Protein AF-0000000078948071 (afdb_homodimer)

Organism: Halalkalibacterium halodurans (strain ATCC BAA-125 / DSM 18197 / FERM 7344 / JCM 9153 / C-125) (NCBI:txid272558)

Foldseek 3Di:
DPPDDLLPDDPVRLVVLLVVLVVQLVVCVVVVVVVSNVVSVVVSVRNVLNVDDCVVDDAQDKDDDPPDPKIWHFNDDDRSDGDTDIPPVPDDDDDDCVVDDDDDDPPD/DPPDDLLPDDPVRLVVLLVVLVVQLVVCVVVVVVVSNVVSVVVSVRNVLNVDDCVVDDAQDKDDDPPDPKIWHFNDDDRSDGDTDIPPVDDDDDDDCVPDDDDDDPPD

pLDDT: mean 89.82, std 12.68, range [32.44, 97.94]

InterPro domains:
  IPR014938 YfhH-like [PF08838] (4-100)
  IPR036289 Hypothetical protein YfhH [SSF101697] (1-103)

Nearest PDB structures (foldseek):
  2yxy-assembly1_A  TM=8.325E-01  e=1.282E-09  Geobacillus kaustophilus HTA426
  1sf9-assembly1_A  TM=8.093E-01  e=5.919E-09  Bacillus subtilis
  2yxh-assembly1_B  TM=7.466E-01  e=4.256E+00  Thermotoga maritima MSB8
  2yxy-assembly1_A  TM=8.343E-01  e=9.506E-10  Geobacillus kaustophilus HTA426
  1sf9-assembly1_A  TM=8.120E-01  e=6.423E-09  Bacillus subtilis

Sequence (216 aa):
MEEKRYSEMTEFELQTEISRLNDKAKKAEQLGQMNEFAVYERKMLMAKAYLLDPNDFKPGATYKLGNDEETFHISYLNGRFAWGYRNEEAKLEAVPISLLGEQLSREGMEEKRYSEMTEFELQTEISRLNDKAKKAEQLGQMNEFAVYERKMLMAKAYLLDPNDFKPGATYKLGNDEETFHISYLNGRFAWGYRNEEAKLEAVPISLLGEQLSREG

Solvent-accessible surface area (backbone atoms only — not comparable to full-atom values): 11788 Å² total; per-residue (Å²): 126,81,84,75,54,66,87,76,48,51,72,67,55,41,53,53,50,40,51,52,33,49,53,52,23,52,48,23,53,75,71,65,36,61,68,58,20,52,52,30,50,51,52,33,42,54,41,49,15,67,75,52,64,56,86,79,56,56,62,76,39,36,19,30,33,57,90,52,99,41,33,35,34,25,64,39,73,60,76,52,27,33,34,21,23,48,35,66,79,47,54,82,41,78,41,47,50,55,45,50,50,60,72,52,75,75,82,116,128,79,84,73,54,68,89,76,46,52,73,68,55,40,54,53,50,39,52,52,33,49,53,51,23,51,50,25,52,75,69,66,35,60,69,59,19,51,52,30,50,53,52,33,42,54,43,49,15,69,75,52,65,57,85,81,56,57,61,75,40,34,19,31,33,58,92,52,99,40,32,34,34,24,64,38,74,61,74,52,27,33,33,20,23,48,36,66,77,46,55,82,41,77,40,47,50,54,46,50,49,59,71,53,76,73,79,116

Structure (mmCIF, N/CA/C/O backbone):
data_AF-0000000078948071-model_v1
#
loop_
_entity.id
_entity.type
_entity.pdbx_description
1 polymer 'BH0925 protein'
#
loop_
_atom_site.group_PDB
_atom_site.id
_atom_site.type_symbol
_atom_site.label_atom_id
_atom_site.label_alt_id
_atom_site.label_comp_id
_atom_site.label_asym_id
_atom_site.label_entity_id
_atom_site.label_seq_id
_atom_site.pdbx_PDB_ins_code
_atom_site.Cartn_x
_atom_site.Cartn_y
_atom_site.Cartn_z
_atom_site.occupancy
_atom_site.B_iso_or_equiv
_atom_site.auth_seq_id
_atom_site.auth_comp_id
_atom_site.auth_asym_id
_atom_site.auth_atom_id
_atom_site.pdbx_PDB_model_num
ATOM 1 N N . MET A 1 1 ? 6.594 38.688 1.272 1 42.75 1 MET A N 1
ATOM 2 C CA . MET A 1 1 ? 5.715 38.469 2.42 1 42.75 1 MET A CA 1
ATOM 3 C C . MET A 1 1 ? 6 37.125 3.084 1 42.75 1 MET A C 1
ATOM 5 O O . MET A 1 1 ? 6.402 36.156 2.416 1 42.75 1 MET A O 1
ATOM 9 N N . GLU A 1 2 ? 6.246 37.062 4.285 1 50.31 2 GLU A N 1
ATOM 10 C CA . GLU A 1 2 ? 6.66 35.844 4.98 1 50.31 2 GLU A CA 1
ATOM 11 C C . GLU A 1 2 ? 5.637 34.719 4.793 1 50.31 2 GLU A C 1
ATOM 13 O O . GLU A 1 2 ? 4.43 34.938 4.883 1 50.31 2 GLU A O 1
ATOM 18 N N . GLU A 1 3 ? 5.914 33.656 4.102 1 68.06 3 GLU A N 1
ATOM 19 C CA . GLU A 1 3 ? 5 32.531 3.846 1 68.06 3 GLU A CA 1
ATOM 20 C C . GLU A 1 3 ? 4.297 32.094 5.125 1 68.06 3 GLU A C 1
ATOM 22 O O . GLU A 1 3 ? 4.953 31.734 6.102 1 68.06 3 GLU A O 1
ATOM 27 N N . LYS A 1 4 ? 3.002 32.719 5.492 1 84.5 4 LYS A N 1
ATOM 28 C CA . LYS A 1 4 ? 2.162 32.344 6.625 1 84.5 4 LYS A CA 1
ATOM 29 C C . LYS A 1 4 ? 2.064 30.828 6.746 1 84.5 4 LYS A C 1
ATOM 31 O O . LYS A 1 4 ? 1.949 30.125 5.738 1 84.5 4 LYS A O 1
ATOM 36 N N . ARG A 1 5 ? 2.27 30.438 8.031 1 93.12 5 ARG A N 1
ATOM 37 C CA . ARG A 1 5 ? 2.016 29.031 8.297 1 93.12 5 ARG A CA 1
ATOM 38 C C . ARG A 1 5 ? 0.542 28.688 8.102 1 93.12 5 ARG A C 1
ATOM 40 O O . ARG A 1 5 ? -0.328 29.531 8.312 1 93.12 5 ARG A O 1
ATOM 47 N N . TYR A 1 6 ? 0.288 27.484 7.645 1 95.31 6 TYR A N 1
ATOM 48 C CA . TYR A 1 6 ? -1.088 27.062 7.422 1 95.31 6 TYR A CA 1
ATOM 49 C C . TYR A 1 6 ? -1.928 27.25 8.68 1 95.31 6 TYR A C 1
ATOM 51 O O . TYR A 1 6 ? -3.111 27.578 8.602 1 95.31 6 TYR A O 1
ATOM 59 N N . SER A 1 7 ? -1.312 27.141 9.836 1 93.12 7 SER A N 1
ATOM 60 C CA . SER A 1 7 ? -2.002 27.234 11.117 1 93.12 7 SER A CA 1
ATOM 61 C C . SER A 1 7 ? -2.48 28.656 11.391 1 93.12 7 SER A C 1
ATOM 63 O O . SER A 1 7 ? -3.344 28.875 12.234 1 93.12 7 SER A O 1
ATOM 65 N N . GLU A 1 8 ? -1.947 29.672 10.711 1 95.62 8 GLU A N 1
ATOM 66 C CA . GLU A 1 8 ? -2.268 31.078 10.914 1 95.62 8 GLU A CA 1
ATOM 67 C C . GLU A 1 8 ? -3.248 31.578 9.852 1 95.62 8 GLU A C 1
ATOM 69 O O . GLU A 1 8 ? -3.691 32.719 9.906 1 95.62 8 GLU A O 1
ATOM 74 N N . MET A 1 9 ? -3.598 30.766 8.945 1 96.12 9 MET A N 1
ATOM 75 C CA . MET A 1 9 ? -4.465 31.156 7.836 1 96.12 9 MET A CA 1
ATOM 76 C C . MET A 1 9 ? -5.934 30.969 8.203 1 96.12 9 MET A C 1
ATOM 78 O O . MET A 1 9 ? -6.277 30.031 8.938 1 96.12 9 MET A O 1
ATOM 82 N N . THR A 1 10 ? -6.77 31.875 7.656 1 96.06 10 THR A N 1
ATOM 83 C CA . THR A 1 10 ? -8.211 31.703 7.75 1 96.06 10 THR A CA 1
ATOM 84 C C . THR A 1 10 ? -8.68 30.609 6.797 1 96.06 10 THR A C 1
ATOM 86 O O . THR A 1 10 ? -7.926 30.172 5.926 1 96.06 10 THR A O 1
ATOM 89 N N . GLU A 1 11 ? -9.875 30.156 6.977 1 96.62 11 GLU A N 1
ATOM 90 C CA . GLU A 1 11 ? -10.445 29.172 6.062 1 96.62 11 GLU A CA 1
ATOM 91 C C . GLU A 1 11 ? -10.367 29.641 4.617 1 96.62 11 GLU A C 1
ATOM 93 O O . GLU A 1 11 ? -10.031 28.875 3.719 1 96.62 11 GLU A O 1
ATOM 98 N N . PHE A 1 12 ? -10.711 30.906 4.414 1 96.94 12 PHE A N 1
ATOM 99 C CA . PHE A 1 12 ? -10.68 31.469 3.07 1 96.94 12 PHE A CA 1
ATOM 100 C C . PHE A 1 12 ? -9.266 31.438 2.504 1 96.94 12 PHE A C 1
ATOM 102 O O . PHE A 1 12 ? -9.055 31.031 1.358 1 96.94 12 PHE A O 1
ATOM 109 N N . GLU A 1 13 ? -8.281 31.844 3.318 1 97.12 13 GLU A N 1
ATOM 110 C CA . GLU A 1 13 ? -6.887 31.828 2.896 1 97.12 13 GLU A CA 1
ATOM 111 C C . GLU A 1 13 ? -6.422 30.406 2.566 1 97.12 13 GLU A C 1
ATOM 113 O O . GLU A 1 13 ? -5.707 30.203 1.587 1 97.12 13 GLU A O 1
ATOM 118 N N . LEU A 1 14 ? -6.844 29.453 3.365 1 97.44 14 LEU A N 1
ATOM 119 C CA . LEU A 1 14 ? -6.492 28.062 3.141 1 97.44 14 LEU A CA 1
ATOM 120 C C . LEU A 1 14 ? -7.078 27.547 1.827 1 97.44 14 LEU A C 1
ATOM 122 O O . LEU A 1 14 ? -6.383 26.922 1.034 1 97.44 14 LEU A O 1
ATOM 126 N N . GLN A 1 15 ? -8.297 27.812 1.529 1 97.62 15 GLN A N 1
ATOM 127 C CA . GLN A 1 15 ? -8.953 27.375 0.306 1 97.62 15 GLN A CA 1
ATOM 128 C C . GLN A 1 15 ? -8.281 27.953 -0.93 1 97.62 15 GLN A C 1
ATOM 130 O O . GLN A 1 15 ? -8.109 27.266 -1.939 1 97.62 15 GLN A O 1
ATOM 135 N N . THR A 1 16 ? -7.918 29.25 -0.826 1 97.62 16 THR A N 1
ATOM 136 C CA . THR A 1 16 ? -7.215 29.906 -1.924 1 97.62 16 THR A CA 1
ATOM 137 C C . THR A 1 16 ? -5.863 29.234 -2.172 1 97.62 16 THR A C 1
ATOM 139 O O . THR A 1 16 ? -5.504 28.953 -3.318 1 97.62 16 THR A O 1
ATOM 142 N N . GLU A 1 17 ? -5.176 28.984 -1.066 1 96.62 17 GLU A N 1
ATOM 143 C CA . GLU A 1 17 ? -3.883 28.328 -1.171 1 96.62 17 GLU A CA 1
ATOM 144 C C . GLU A 1 17 ? -4.027 26.938 -1.781 1 96.62 17 GLU A C 1
ATOM 146 O O . GLU A 1 17 ? -3.234 26.531 -2.641 1 96.62 17 GLU A O 1
ATOM 151 N N . ILE A 1 18 ? -4.977 26.109 -1.387 1 97.62 18 ILE A N 1
ATOM 152 C CA . ILE A 1 18 ? -5.219 24.766 -1.892 1 97.62 18 ILE A CA 1
ATOM 153 C C . ILE A 1 18 ? -5.512 24.828 -3.389 1 97.62 18 ILE A C 1
ATOM 155 O O . ILE A 1 18 ? -5.012 24 -4.156 1 97.62 18 ILE A O 1
ATOM 159 N N . SER A 1 19 ? -6.289 25.797 -3.82 1 97.62 19 SER A N 1
ATOM 160 C CA . SER A 1 19 ? -6.582 25.969 -5.238 1 97.62 19 SER A CA 1
ATOM 161 C C . SER A 1 19 ? -5.312 26.25 -6.035 1 97.62 19 SER A C 1
ATOM 163 O O . SER A 1 19 ? -5.102 25.672 -7.102 1 97.62 19 SER A O 1
ATOM 165 N N . ARG A 1 20 ? -4.531 27.125 -5.453 1 97.56 20 ARG A N 1
ATOM 166 C CA . ARG A 1 20 ? -3.266 27.469 -6.094 1 97.56 20 ARG A CA 1
ATOM 167 C C . ARG A 1 20 ? -2.367 26.25 -6.223 1 97.56 20 ARG A C 1
ATOM 169 O O . ARG A 1 20 ? -1.811 25.984 -7.289 1 97.56 20 ARG A O 1
ATOM 176 N N . LEU A 1 21 ? -2.244 25.547 -5.148 1 97.5 21 LEU A N 1
ATOM 177 C CA . LEU A 1 21 ? -1.409 24.344 -5.133 1 97.5 21 LEU A CA 1
ATOM 178 C C . LEU A 1 21 ? -1.946 23.297 -6.098 1 97.5 21 LEU A C 1
ATOM 180 O O . LEU A 1 21 ? -1.172 22.609 -6.766 1 97.5 21 LEU A O 1
ATOM 184 N N . ASN A 1 22 ? -3.248 23.172 -6.137 1 97.56 22 ASN A N 1
ATOM 185 C CA . ASN A 1 22 ? -3.869 22.219 -7.062 1 97.56 22 ASN A CA 1
ATOM 186 C C . ASN A 1 22 ? -3.527 22.562 -8.516 1 97.56 22 ASN A C 1
ATOM 188 O O . ASN A 1 22 ? -3.205 21.672 -9.297 1 97.56 22 ASN A O 1
ATOM 192 N N . ASP A 1 23 ? -3.543 23.797 -8.867 1 97.94 23 ASP A N 1
ATOM 193 C CA . ASP A 1 23 ? -3.182 24.25 -10.211 1 97.94 23 ASP A CA 1
ATOM 194 C C . ASP A 1 23 ? -1.728 23.906 -10.531 1 97.94 23 ASP A C 1
ATOM 196 O O . ASP A 1 23 ? -1.422 23.422 -11.625 1 97.94 23 ASP A O 1
ATOM 200 N N . LYS A 1 24 ? -0.914 24.125 -9.602 1 97.75 24 LYS A N 1
ATOM 201 C CA . LYS A 1 24 ? 0.5 23.812 -9.789 1 97.75 24 LYS A CA 1
ATOM 202 C C . LYS A 1 24 ? 0.721 22.312 -9.93 1 97.75 24 LYS A C 1
ATOM 204 O O . LYS A 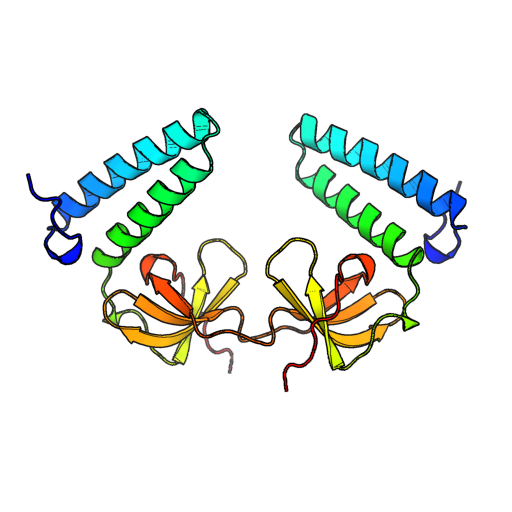1 24 ? 1.535 21.875 -10.742 1 97.75 24 LYS A O 1
ATOM 209 N N . ALA A 1 25 ? -0.009 21.5 -9.141 1 96.94 25 ALA A N 1
ATOM 210 C CA . ALA A 1 25 ? 0.108 20.047 -9.203 1 96.94 25 ALA A CA 1
ATOM 211 C C . ALA A 1 25 ? -0.321 19.516 -10.562 1 96.94 25 ALA A C 1
ATOM 213 O O . ALA A 1 25 ? 0.352 18.656 -11.148 1 96.94 25 ALA A O 1
ATOM 214 N N . LYS A 1 26 ? -1.409 20.062 -11.031 1 97.38 26 LYS A N 1
ATOM 215 C CA . LYS A 1 26 ? -1.919 19.656 -12.344 1 97.38 26 LYS A CA 1
ATOM 216 C C . LYS A 1 26 ? -0.92 19.984 -13.445 1 97.38 26 LYS A C 1
ATOM 218 O O . LYS A 1 26 ? -0.677 19.156 -14.336 1 97.38 26 LYS A O 1
ATOM 223 N N . LYS A 1 27 ? -0.381 21.125 -13.398 1 97.25 27 LYS A N 1
ATOM 224 C CA . LYS A 1 27 ? 0.616 21.531 -14.391 1 97.25 27 LYS A CA 1
ATOM 225 C C . LYS A 1 27 ? 1.845 20.625 -14.328 1 97.25 27 LYS A C 1
ATOM 227 O O . LYS A 1 27 ? 2.35 20.188 -15.359 1 97.25 27 LYS A O 1
ATOM 232 N N . ALA A 1 28 ? 2.312 20.406 -13.133 1 97.06 28 ALA A N 1
ATOM 233 C CA . ALA A 1 28 ? 3.461 19.516 -12.953 1 97.06 28 ALA A CA 1
ATOM 234 C C . ALA A 1 28 ? 3.184 18.125 -13.531 1 97.06 28 ALA A C 1
ATOM 236 O O . ALA A 1 28 ? 4.055 17.531 -14.164 1 97.06 28 ALA A O 1
ATOM 237 N N . GLU A 1 29 ? 1.921 17.734 -13.297 1 93.44 29 GLU A N 1
ATOM 238 C CA . GLU A 1 29 ?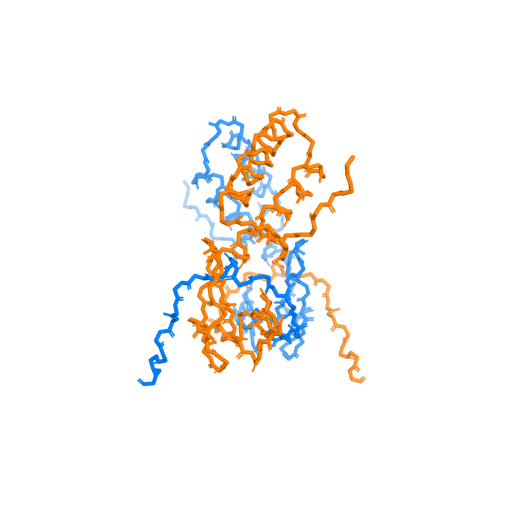 1.525 16.422 -13.82 1 93.44 29 GLU A CA 1
ATOM 239 C C . GLU A 1 29 ? 1.534 16.406 -15.344 1 93.44 29 GLU A C 1
ATOM 241 O O . GLU A 1 29 ? 2.057 15.484 -15.961 1 93.44 29 GLU A O 1
ATOM 246 N N . GLN A 1 30 ? 1.048 17.469 -15.945 1 96.25 30 GLN A N 1
ATOM 247 C CA . GLN A 1 30 ? 0.988 17.609 -17.391 1 96.25 30 GLN A CA 1
ATOM 248 C C . GLN A 1 30 ? 2.389 17.625 -18 1 96.25 30 GLN A C 1
ATOM 250 O O . GLN A 1 30 ? 2.607 17.094 -19.094 1 96.25 30 GLN A O 1
ATOM 255 N N . LEU A 1 31 ? 3.24 18.156 -17.328 1 96.06 31 LEU A N 1
ATOM 256 C CA . LEU A 1 31 ? 4.605 18.328 -17.812 1 96.06 31 LEU A CA 1
ATOM 257 C C . LEU A 1 31 ? 5.465 17.125 -17.438 1 96.06 31 LEU A C 1
ATOM 259 O O . LEU A 1 31 ? 6.66 17.094 -17.75 1 96.06 31 LEU A O 1
ATOM 263 N N . GLY A 1 32 ? 4.941 16.172 -16.719 1 92.5 32 GLY A N 1
ATOM 264 C CA . GLY A 1 32 ? 5.652 14.961 -16.344 1 92.5 32 GLY A CA 1
ATOM 265 C C . GLY A 1 32 ? 6.641 15.18 -15.211 1 92.5 32 GLY A C 1
ATOM 266 O O . GLY A 1 32 ? 7.605 14.43 -15.07 1 92.5 32 GLY A O 1
ATOM 267 N N . GLN A 1 33 ? 6.602 16.234 -14.445 1 95.06 33 GLN A N 1
ATOM 268 C CA . GLN A 1 33 ? 7.441 16.516 -13.281 1 95.06 33 GLN A CA 1
ATOM 269 C C . GLN A 1 33 ? 6.898 15.852 -12.023 1 95.06 33 GLN A C 1
ATOM 271 O O . GLN A 1 33 ? 6.262 16.5 -11.195 1 95.06 33 GLN A O 1
ATOM 276 N N . MET A 1 34 ? 7.223 14.672 -11.828 1 89.56 34 MET A N 1
ATOM 277 C CA . MET A 1 34 ? 6.625 13.844 -10.789 1 89.56 34 MET A CA 1
ATOM 278 C C . MET A 1 34 ? 7.062 14.312 -9.406 1 89.56 34 MET A C 1
ATOM 280 O O . MET A 1 34 ? 6.285 14.258 -8.453 1 89.56 34 MET A O 1
ATOM 284 N N . ASN A 1 35 ? 8.305 14.695 -9.242 1 91.12 35 ASN A N 1
ATOM 285 C CA . ASN A 1 35 ? 8.797 15.188 -7.961 1 91.12 35 ASN A CA 1
ATOM 286 C C . ASN A 1 35 ? 8.07 16.453 -7.527 1 91.12 35 ASN A C 1
ATOM 288 O O . ASN A 1 35 ? 7.645 16.562 -6.379 1 91.12 35 ASN A O 1
ATOM 292 N N . GLU A 1 36 ? 7.938 17.297 -8.516 1 94.25 36 GLU A N 1
ATOM 293 C CA . GLU A 1 36 ? 7.211 18.531 -8.211 1 94.25 36 GLU A CA 1
ATOM 294 C C . GLU A 1 36 ? 5.746 18.234 -7.891 1 94.25 36 GLU A C 1
ATOM 296 O O . GLU A 1 36 ? 5.168 18.844 -6.988 1 94.25 36 GLU A O 1
ATOM 301 N N . PHE A 1 37 ? 5.109 17.391 -8.633 1 96.5 37 PHE A N 1
ATOM 302 C CA . PHE A 1 37 ? 3.729 17 -8.367 1 96.5 37 PHE A CA 1
ATOM 303 C C . PHE A 1 37 ? 3.566 16.516 -6.934 1 96.5 37 PHE A C 1
ATOM 305 O O . PHE A 1 37 ? 2.672 16.953 -6.215 1 96.5 37 PHE A O 1
ATOM 312 N N . ALA A 1 38 ? 4.488 15.641 -6.562 1 92.19 38 ALA A N 1
ATOM 313 C CA . ALA A 1 38 ? 4.414 15.07 -5.219 1 92.19 38 ALA A CA 1
ATOM 314 C C . ALA A 1 38 ? 4.555 16.156 -4.152 1 92.19 38 ALA A C 1
ATOM 316 O O . ALA A 1 38 ? 3.871 16.125 -3.129 1 92.19 38 ALA A O 1
ATOM 317 N N . VAL A 1 39 ? 5.402 17.031 -4.352 1 95.69 39 VAL A N 1
ATOM 318 C CA . VAL A 1 39 ? 5.629 18.125 -3.408 1 95.69 39 VAL A CA 1
ATOM 319 C C . VAL A 1 39 ? 4.348 18.938 -3.244 1 95.69 39 VAL A C 1
ATOM 321 O O . VAL A 1 39 ? 3.926 19.234 -2.121 1 95.69 39 VAL A O 1
ATOM 324 N N . TYR A 1 40 ? 3.691 19.312 -4.375 1 97 40 TYR A N 1
ATOM 325 C CA . TYR A 1 40 ? 2.484 20.125 -4.305 1 97 40 TYR A CA 1
ATOM 326 C C . TYR A 1 40 ? 1.342 19.359 -3.656 1 97 40 TYR A C 1
ATOM 328 O O . TYR A 1 40 ? 0.555 19.922 -2.895 1 97 40 TYR A O 1
ATOM 336 N N . GLU A 1 41 ? 1.254 18.109 -3.998 1 94.88 41 GLU A N 1
ATOM 337 C CA . GLU A 1 41 ? 0.235 17.281 -3.367 1 94.88 41 GLU A CA 1
ATOM 338 C C . GLU A 1 41 ? 0.411 17.234 -1.853 1 94.88 41 GLU A C 1
ATOM 340 O O . GLU A 1 41 ? -0.565 17.328 -1.106 1 94.88 41 GLU A O 1
ATOM 345 N N . ARG A 1 42 ? 1.65 17.109 -1.417 1 93.5 42 ARG A N 1
ATOM 346 C CA . ARG A 1 42 ? 1.929 17.062 0.014 1 93.5 42 ARG A CA 1
ATOM 347 C C . ARG A 1 42 ? 1.562 18.375 0.69 1 93.5 42 ARG A C 1
ATOM 349 O O . ARG A 1 42 ? 0.969 18.375 1.771 1 93.5 42 ARG A O 1
ATOM 356 N N . LYS A 1 43 ? 1.848 19.438 0.042 1 96.06 43 LYS A N 1
ATOM 357 C CA . LYS A 1 43 ? 1.495 20.75 0.579 1 96.06 43 LYS A CA 1
ATOM 358 C C . LYS A 1 43 ? -0.02 20.922 0.644 1 96.06 43 LYS A C 1
ATOM 360 O O . LYS A 1 43 ? -0.542 21.5 1.604 1 96.06 43 LYS A O 1
ATOM 365 N N . MET A 1 44 ? -0.696 20.438 -0.356 1 97.06 44 MET A N 1
ATOM 366 C CA . MET A 1 44 ? -2.154 20.516 -0.366 1 97.06 44 MET A CA 1
ATOM 367 C C . MET A 1 44 ? -2.748 19.734 0.801 1 97.06 44 MET A C 1
ATOM 369 O O . MET A 1 44 ? -3.674 20.203 1.463 1 97.06 44 MET A O 1
ATOM 373 N N . LEU A 1 45 ? -2.213 18.578 1.014 1 94.44 45 LEU A N 1
ATOM 374 C CA . LEU A 1 45 ? -2.695 17.75 2.109 1 94.44 45 LEU A CA 1
ATO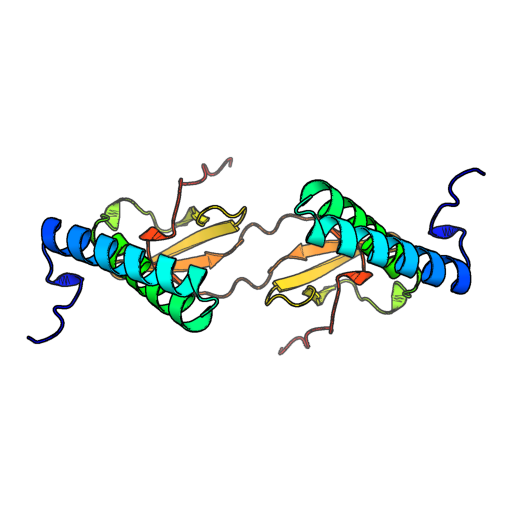M 375 C C . LEU A 1 45 ? -2.479 18.438 3.453 1 94.44 45 LEU A C 1
ATOM 377 O O . LEU A 1 45 ? -3.344 18.391 4.332 1 94.44 45 LEU A O 1
ATOM 381 N N . MET A 1 46 ? -1.363 19.094 3.566 1 95.62 46 MET A N 1
ATOM 382 C CA . MET A 1 46 ? -1.083 19.828 4.793 1 95.62 46 MET A CA 1
ATOM 383 C C . MET A 1 46 ? -2.094 20.953 4.992 1 95.62 46 MET A C 1
ATOM 385 O O . MET A 1 46 ? -2.643 21.125 6.082 1 95.62 46 MET A O 1
ATOM 389 N N . ALA A 1 47 ? -2.334 21.688 3.998 1 97.19 47 ALA A N 1
ATOM 390 C CA . ALA A 1 47 ? -3.293 22.781 4.078 1 97.19 47 ALA A CA 1
ATOM 391 C C . ALA A 1 47 ? -4.691 22.266 4.398 1 97.19 47 ALA A C 1
ATOM 393 O O . ALA A 1 47 ? -5.391 22.828 5.246 1 97.19 47 ALA A O 1
ATOM 394 N N . LYS A 1 48 ? -5.133 21.234 3.746 1 97.5 48 LYS A N 1
ATOM 395 C CA . LYS A 1 48 ? -6.457 20.656 3.959 1 97.5 48 LYS A CA 1
ATOM 396 C C . LYS A 1 48 ? -6.625 20.188 5.402 1 97.5 48 LYS A C 1
ATOM 398 O O . LYS A 1 48 ? -7.719 20.266 5.961 1 97.5 48 LYS A O 1
ATOM 403 N N . ALA A 1 49 ? -5.535 19.656 5.957 1 97.25 49 ALA A N 1
ATOM 404 C CA . ALA A 1 49 ? -5.598 19.172 7.34 1 97.25 49 ALA A CA 1
ATOM 405 C C . ALA A 1 49 ? -6.043 20.281 8.281 1 97.25 49 ALA A C 1
ATOM 407 O O . ALA A 1 49 ? -6.766 20.031 9.25 1 97.25 49 ALA A O 1
ATOM 408 N N . TYR A 1 50 ? -5.703 21.531 7.973 1 97.38 50 TYR A N 1
ATOM 409 C CA . TYR A 1 50 ? -6.012 22.641 8.875 1 97.38 50 TYR A CA 1
ATOM 410 C C . TYR A 1 50 ? -7.445 23.109 8.672 1 97.38 50 TYR A C 1
ATOM 412 O O . TYR A 1 50 ? -7.941 23.938 9.445 1 97.38 50 TYR A O 1
ATOM 420 N N . LEU A 1 51 ? -8.109 22.625 7.668 1 97.31 51 LEU A N 1
ATOM 421 C CA . LEU A 1 51 ? -9.531 22.906 7.488 1 97.31 51 LEU A CA 1
ATOM 422 C C . LEU A 1 51 ? -10.383 21.953 8.32 1 97.31 51 LEU A C 1
ATOM 424 O O . LEU A 1 51 ? -11.586 22.156 8.469 1 97.31 51 LEU A O 1
ATOM 428 N N . LEU A 1 52 ? -9.742 20.906 8.852 1 96.88 52 LEU A N 1
ATOM 429 C CA . LEU A 1 52 ? -10.469 19.875 9.57 1 96.88 52 LEU A CA 1
ATOM 430 C C . LEU A 1 52 ? -10.312 20.047 11.078 1 96.88 52 LEU A C 1
ATOM 432 O O . LEU A 1 52 ? -9.359 20.672 11.539 1 96.88 52 LEU A O 1
ATOM 436 N N . ASP A 1 53 ? -11.25 19.469 11.82 1 96.88 53 ASP A N 1
ATOM 437 C CA . ASP A 1 53 ? -11.211 19.453 13.281 1 96.88 53 ASP A CA 1
ATOM 438 C C . ASP A 1 53 ? -10.617 18.141 13.797 1 96.88 53 ASP A C 1
ATOM 440 O O . ASP A 1 53 ? -11.188 17.062 13.578 1 96.88 53 ASP A O 1
ATOM 444 N N . PRO A 1 54 ? -9.484 18.172 14.516 1 96.44 54 PRO A N 1
ATOM 445 C CA . PRO A 1 54 ? -8.883 16.953 15.031 1 96.44 54 PRO A CA 1
ATOM 446 C C . PRO A 1 54 ? -9.82 16.172 15.953 1 96.44 54 PRO A C 1
ATOM 448 O O . PRO A 1 54 ? -9.695 14.953 16.094 1 96.44 54 PRO A O 1
ATOM 451 N N . ASN A 1 55 ? -10.812 16.828 16.578 1 96.12 55 ASN A N 1
ATOM 452 C CA . ASN A 1 55 ? -11.727 16.156 17.516 1 96.12 55 ASN A CA 1
ATOM 453 C C . ASN A 1 55 ? -12.672 15.211 16.797 1 96.12 55 ASN A C 1
ATOM 455 O O . ASN A 1 55 ? -13.344 14.398 17.422 1 96.12 55 ASN A O 1
ATOM 459 N N . ASP A 1 56 ? -12.664 15.281 15.492 1 96.38 56 ASP A N 1
ATOM 460 C CA . ASP A 1 56 ? -13.508 14.383 14.711 1 96.38 56 ASP A CA 1
ATOM 461 C C . ASP A 1 56 ? -12.836 13.023 14.523 1 96.38 56 ASP A C 1
ATOM 463 O O . ASP A 1 56 ? -13.445 12.094 13.984 1 96.38 56 ASP A O 1
ATOM 467 N N . PHE A 1 57 ? -11.633 12.93 14.906 1 96.25 57 PHE A N 1
ATOM 468 C CA . PHE A 1 57 ? -10.852 11.703 14.766 1 96.25 57 PHE A CA 1
ATOM 469 C C . PHE A 1 57 ? -10.492 11.133 16.141 1 96.25 57 PHE A C 1
ATOM 471 O O . PHE A 1 57 ? -9.945 11.836 16.984 1 96.25 57 PHE A O 1
ATOM 478 N N . LYS A 1 58 ? -10.688 9.836 16.312 1 95.94 58 LYS A N 1
ATOM 479 C CA . LYS A 1 58 ? -10.586 9.25 17.656 1 95.94 58 LYS A CA 1
ATOM 480 C C . LYS A 1 58 ? -9.406 8.289 17.75 1 95.94 58 LYS A C 1
ATOM 482 O O . LYS A 1 58 ? -9.289 7.363 16.938 1 95.94 58 LYS A O 1
ATOM 487 N N . PRO A 1 59 ? -8.508 8.555 18.734 1 95.25 59 PRO A N 1
ATOM 488 C CA . PRO A 1 59 ? -7.516 7.512 19 1 95.25 59 PRO A CA 1
ATOM 489 C C . PRO A 1 59 ? -8.156 6.148 19.266 1 95.25 59 PRO A C 1
ATOM 491 O O . PRO A 1 59 ? -9.188 6.062 19.938 1 95.25 59 PRO A O 1
ATOM 494 N N . GLY A 1 60 ? -7.543 5.109 18.75 1 93.06 60 GLY A N 1
ATOM 495 C CA . GLY A 1 60 ? -8.078 3.768 18.906 1 93.06 60 GLY A CA 1
ATOM 496 C C . GLY A 1 60 ? -8.969 3.336 17.766 1 93.06 60 GLY A C 1
ATOM 497 O O . GLY A 1 60 ? -9.258 2.148 17.609 1 93.06 60 GLY A O 1
ATOM 498 N N . ALA A 1 61 ? -9.383 4.281 16.938 1 93.44 61 ALA A N 1
ATOM 499 C CA . ALA A 1 61 ? -10.258 3.973 15.812 1 93.44 61 ALA A CA 1
ATOM 500 C C . ALA A 1 61 ? -9.453 3.771 14.531 1 93.44 61 ALA A C 1
ATOM 502 O O . ALA A 1 61 ? -8.305 4.207 14.438 1 93.44 61 ALA A O 1
ATOM 503 N N . THR A 1 62 ? -10.031 3.066 13.602 1 92.44 62 THR A N 1
ATOM 504 C CA . THR A 1 62 ? -9.445 2.812 12.289 1 92.44 62 THR A CA 1
ATOM 505 C C . THR A 1 62 ? -10.219 3.535 11.195 1 92.44 62 THR A C 1
ATOM 507 O O . THR A 1 62 ? -11.453 3.543 11.203 1 92.44 62 THR A O 1
ATOM 510 N N . TYR A 1 63 ? -9.438 4.125 10.375 1 93.44 63 TYR A N 1
ATOM 511 C CA . TYR A 1 63 ? -10.008 4.906 9.281 1 93.44 63 TYR A CA 1
ATOM 512 C C . TYR A 1 63 ? -9.492 4.41 7.934 1 93.44 63 TYR A C 1
ATOM 514 O O . TYR A 1 63 ? -8.391 3.865 7.844 1 93.44 63 TYR A O 1
ATOM 522 N N . LYS A 1 64 ? -10.328 4.531 6.902 1 91.06 64 LYS A N 1
ATOM 523 C CA . LYS A 1 64 ? -9.805 4.383 5.551 1 91.06 64 LYS A CA 1
ATOM 524 C C . LYS A 1 64 ? -8.766 5.461 5.246 1 91.06 64 LYS A C 1
ATOM 526 O O . LYS A 1 64 ? -8.867 6.59 5.73 1 91.06 64 LYS A O 1
ATOM 531 N N . LEU A 1 65 ? -7.758 5.059 4.578 1 89.56 65 LEU A N 1
ATOM 532 C CA . LEU A 1 65 ? -6.719 6.012 4.199 1 89.56 65 LEU A CA 1
ATOM 533 C C . LEU A 1 65 ? -6.852 6.402 2.732 1 89.56 65 LEU A C 1
ATOM 535 O O . LEU A 1 65 ? -6.555 5.602 1.842 1 89.56 65 LEU A O 1
ATOM 539 N N . GLY A 1 66 ? -7.23 7.586 2.543 1 77.62 66 GLY A N 1
ATOM 540 C CA . GLY A 1 66 ? -7.387 8.055 1.175 1 77.62 66 GLY A CA 1
ATOM 541 C C . GLY A 1 66 ? -8.312 7.188 0.347 1 77.62 66 GLY A C 1
ATOM 542 O O . GLY A 1 66 ? -9.391 6.805 0.81 1 77.62 66 GLY A O 1
ATOM 543 N N . ASN A 1 67 ? -7.953 7.055 -0.889 1 68.25 67 ASN A N 1
ATOM 544 C CA . ASN A 1 67 ? -8.789 6.332 -1.842 1 68.25 67 ASN A CA 1
ATOM 545 C C . ASN A 1 67 ? -8.336 4.883 -1.997 1 68.25 67 ASN A C 1
ATOM 547 O O . ASN A 1 67 ? -8.93 4.121 -2.76 1 68.25 67 ASN A O 1
ATOM 551 N N . ASP A 1 68 ? -7.32 4.594 -1.246 1 67.12 68 ASP A N 1
ATOM 552 C CA . ASP A 1 68 ? -6.789 3.244 -1.403 1 67.12 68 ASP A CA 1
ATOM 553 C C . ASP A 1 68 ? -7.441 2.279 -0.416 1 67.12 68 ASP A C 1
ATOM 555 O O . ASP A 1 68 ? -8.328 2.666 0.343 1 67.12 68 ASP A O 1
ATOM 559 N N . GLU A 1 69 ? -7.336 1.012 -0.582 1 72.31 69 GLU A N 1
ATOM 560 C CA . GLU A 1 69 ? -7.82 -0.04 0.306 1 72.31 69 GLU A CA 1
ATOM 561 C C . GLU A 1 69 ? -6.973 -0.128 1.572 1 72.31 69 GLU A C 1
ATOM 563 O O . GLU A 1 69 ? -6.996 -1.144 2.271 1 72.31 69 GLU A O 1
ATOM 568 N N . GLU A 1 70 ? -6.359 1.072 1.881 1 80.25 70 GLU A N 1
ATOM 569 C CA . GLU A 1 70 ? -5.531 1.078 3.084 1 80.25 70 GLU A CA 1
ATOM 570 C C . GLU A 1 70 ? -6.312 1.603 4.285 1 80.25 70 GLU A C 1
ATOM 572 O O . GLU A 1 70 ? -7.32 2.297 4.125 1 80.25 70 GLU A O 1
ATOM 577 N N . THR A 1 71 ? -5.891 1.105 5.383 1 87 71 THR A N 1
ATOM 578 C CA . THR A 1 71 ? -6.484 1.577 6.629 1 87 71 THR A CA 1
ATOM 579 C C . THR A 1 71 ? -5.418 2.17 7.547 1 87 71 THR A C 1
ATOM 581 O O . THR A 1 71 ? -4.227 1.916 7.363 1 87 71 THR A O 1
ATOM 584 N N . PHE A 1 72 ? -5.895 3.023 8.383 1 91.62 72 PHE A N 1
ATOM 585 C CA . PHE A 1 72 ? -5.023 3.635 9.375 1 91.62 72 PHE A CA 1
ATOM 586 C C . PHE A 1 72 ? -5.66 3.586 10.758 1 91.62 72 PHE A C 1
ATOM 588 O O . PHE A 1 72 ? -6.758 4.105 10.961 1 91.62 72 PHE A O 1
ATOM 595 N N . HIS A 1 73 ? -4.93 2.918 11.695 1 90.56 73 HIS A N 1
ATOM 596 C CA . HIS A 1 73 ? -5.336 2.863 13.094 1 90.56 73 HIS A CA 1
ATOM 597 C C . HIS A 1 73 ? -4.656 3.961 13.906 1 90.56 73 HIS A C 1
ATOM 599 O O . HIS A 1 73 ? -3.428 4.004 14 1 90.56 73 HIS A O 1
ATOM 605 N N . ILE A 1 74 ? -5.5 4.793 14.5 1 94.75 74 ILE A N 1
ATOM 606 C CA . ILE A 1 74 ? -4.941 5.941 15.203 1 94.75 74 ILE A CA 1
ATOM 607 C C . ILE A 1 74 ? -4.551 5.535 16.625 1 94.75 74 ILE A C 1
ATOM 609 O O . ILE A 1 74 ? -5.387 5.059 17.391 1 94.75 74 ILE A O 1
ATOM 613 N N . SER A 1 75 ? -3.246 5.766 16.891 1 93.88 75 SER A N 1
ATOM 614 C CA . SER A 1 75 ? -2.801 5.617 18.281 1 93.88 75 SER A CA 1
ATOM 615 C C . SER A 1 75 ? -3.051 6.891 19.078 1 93.88 75 SER A C 1
ATOM 617 O O . SER A 1 75 ? -3.594 6.84 20.188 1 93.88 75 SER A O 1
ATOM 619 N N . TYR A 1 76 ? -2.658 7.98 18.5 1 96.94 76 TYR A N 1
ATOM 620 C CA . TYR A 1 76 ? -2.939 9.266 19.125 1 96.94 76 TYR A CA 1
ATOM 621 C C . TYR A 1 76 ? -2.857 10.398 18.094 1 96.94 76 TYR A C 1
ATOM 623 O O . TYR A 1 76 ? -2.379 10.203 16.984 1 96.94 76 TYR A O 1
ATOM 631 N N . LEU A 1 77 ? -3.404 11.555 18.516 1 97.12 77 LEU A N 1
ATOM 632 C CA . LEU A 1 77 ? -3.336 12.758 17.688 1 97.12 77 LEU A CA 1
ATOM 633 C C . LEU A 1 77 ? -2.348 13.758 18.266 1 97.12 77 LEU A C 1
ATOM 635 O O . LEU A 1 77 ? -2.152 13.812 19.484 1 97.12 77 LEU A O 1
ATOM 639 N N . ASN A 1 78 ? -1.711 14.523 17.422 1 95.88 78 ASN A N 1
ATOM 640 C CA . ASN A 1 78 ? -0.869 15.672 17.75 1 95.88 78 ASN A CA 1
ATOM 641 C C . ASN A 1 78 ? -1.063 16.812 16.766 1 95.88 78 ASN A C 1
ATOM 643 O O . ASN A 1 78 ? -0.446 16.828 15.695 1 95.88 78 ASN A O 1
ATOM 647 N N . GLY A 1 79 ? -1.861 17.672 17.203 1 94.62 79 GLY A N 1
ATOM 648 C CA . GLY A 1 79 ? -2.256 18.719 16.25 1 94.62 79 GLY A CA 1
ATOM 649 C C . GLY A 1 79 ? -3.135 18.203 15.133 1 94.62 79 GLY A C 1
ATOM 650 O O . GLY A 1 79 ? -4.152 17.547 15.383 1 94.62 79 GLY A O 1
ATOM 651 N N . ARG A 1 80 ? -2.695 18.484 13.938 1 96.06 80 ARG A N 1
ATOM 652 C CA . ARG A 1 80 ? -3.488 18.047 12.797 1 96.06 80 ARG A CA 1
ATOM 653 C C . ARG A 1 80 ? -2.908 16.781 12.172 1 96.06 80 ARG A C 1
ATOM 655 O O . ARG A 1 80 ? -3.191 16.469 11.016 1 96.06 80 ARG A O 1
ATOM 662 N N . PHE A 1 81 ? -2.238 16.125 12.992 1 96.75 81 PHE A N 1
ATOM 663 C CA . PHE A 1 81 ? -1.65 14.867 12.539 1 96.75 81 PHE A CA 1
ATOM 664 C C . PHE A 1 81 ? -2.121 13.703 13.414 1 96.75 81 PHE A C 1
ATOM 666 O O . PHE A 1 81 ? -2.314 13.867 14.617 1 96.75 81 PHE A O 1
ATOM 673 N N . ALA A 1 82 ? -2.27 12.547 12.75 1 96.25 82 ALA A N 1
ATOM 674 C CA . ALA A 1 82 ? -2.541 11.281 13.422 1 96.25 82 ALA A CA 1
ATOM 675 C C . ALA A 1 82 ? -1.31 10.375 13.406 1 96.25 82 ALA A C 1
ATOM 677 O O . ALA A 1 82 ? -0.688 10.18 12.359 1 96.25 82 ALA A O 1
ATOM 678 N N . TRP A 1 83 ? -0.895 9.922 14.562 1 95.75 83 TRP A N 1
ATOM 679 C CA . TRP A 1 83 ? 0.147 8.906 14.711 1 95.75 83 TRP A CA 1
ATOM 680 C C . TRP A 1 83 ? -0.461 7.527 14.93 1 95.75 83 TRP A C 1
ATOM 682 O O . TRP A 1 83 ? -1.349 7.355 15.766 1 95.75 83 TRP A O 1
ATOM 692 N N . GLY A 1 84 ? -0.082 6.66 14.023 1 93.38 84 GLY A N 1
ATOM 693 C CA . GLY A 1 84 ? -0.686 5.34 14.109 1 93.38 84 GLY A CA 1
ATOM 694 C C . GLY A 1 84 ? -0.052 4.332 13.172 1 93.38 84 GLY A C 1
ATOM 695 O O . GLY A 1 84 ? 1.127 4.445 12.828 1 93.38 84 GLY A O 1
ATOM 696 N N . TYR A 1 85 ? -0.851 3.311 12.867 1 87.44 85 TYR A N 1
ATOM 697 C CA . TYR A 1 85 ? -0.352 2.182 12.086 1 87.44 85 TYR A CA 1
ATOM 698 C C . TYR A 1 85 ? -1.21 1.949 10.852 1 87.44 85 TYR A C 1
ATOM 700 O O . TYR A 1 85 ? -2.438 1.885 10.945 1 87.44 85 TYR A O 1
ATOM 708 N N . ARG A 1 86 ? -0.512 1.902 9.766 1 84.94 86 ARG A N 1
ATOM 709 C CA . ARG A 1 86 ? -1.218 1.555 8.539 1 84.94 86 ARG A CA 1
ATOM 710 C C . ARG A 1 86 ? -1.508 0.059 8.477 1 84.94 86 ARG A C 1
ATOM 712 O O . ARG A 1 86 ? -0.668 -0.758 8.859 1 84.94 86 ARG A O 1
ATOM 719 N N . ASN A 1 87 ? -2.662 -0.304 8.008 1 79.94 87 ASN A N 1
ATOM 720 C CA . ASN A 1 87 ? -3.061 -1.678 7.719 1 79.94 87 ASN A CA 1
ATOM 721 C C . ASN A 1 87 ? -2.785 -2.602 8.898 1 79.94 87 ASN A C 1
ATOM 723 O O . ASN A 1 87 ? -2.207 -3.676 8.734 1 79.94 87 ASN A O 1
ATOM 727 N N . GLU A 1 88 ? -3.055 -2.057 10.094 1 67.75 88 GLU A N 1
ATOM 728 C CA . GLU A 1 88 ? -2.859 -2.893 11.273 1 67.75 88 GLU A CA 1
ATOM 729 C C . GLU A 1 88 ? -3.59 -4.223 11.133 1 67.75 88 GLU A C 1
ATOM 731 O O . GLU A 1 88 ? -3.125 -5.25 11.641 1 67.75 88 GLU A O 1
ATOM 736 N N . GLU A 1 89 ? -4.852 -4.129 10.609 1 62.5 89 GLU A N 1
ATOM 737 C CA . GLU A 1 89 ? -5.551 -5.402 10.469 1 62.5 89 GLU A CA 1
ATOM 738 C C . GLU A 1 89 ? -5.059 -6.172 9.25 1 62.5 89 GLU A C 1
ATOM 740 O O . GLU A 1 89 ? -5.633 -6.062 8.164 1 62.5 89 GLU A O 1
ATOM 745 N N . ALA A 1 90 ? -3.986 -6.66 9.414 1 63.94 90 ALA A N 1
ATOM 746 C CA . ALA A 1 90 ? -3.422 -7.457 8.328 1 63.94 90 ALA A CA 1
ATOM 747 C C . ALA A 1 90 ? -4.297 -8.672 8.031 1 63.94 90 ALA A C 1
ATOM 749 O O . ALA A 1 90 ? -4.773 -9.344 8.945 1 63.94 90 ALA A O 1
ATOM 750 N N . LYS A 1 91 ? -4.906 -8.664 6.902 1 74.31 91 LYS A N 1
ATOM 751 C CA . LYS A 1 91 ? -5.699 -9.789 6.434 1 74.31 91 LYS A CA 1
ATOM 752 C C . LYS A 1 91 ? -4.816 -10.859 5.793 1 74.31 91 LYS A C 1
ATOM 754 O O . LYS A 1 91 ? -3.848 -10.531 5.105 1 74.31 91 LYS A O 1
ATOM 759 N N . LEU A 1 92 ? -5.195 -12.133 6.227 1 85.69 92 LEU A N 1
ATOM 760 C CA . LEU A 1 92 ? -4.539 -13.25 5.562 1 85.69 92 LEU A CA 1
ATOM 761 C C . LEU A 1 92 ? -4.844 -13.25 4.07 1 85.69 92 LEU A C 1
ATOM 763 O O . LEU A 1 92 ? -6.008 -13.172 3.668 1 85.69 92 LEU A O 1
ATOM 767 N N . GLU A 1 93 ? -3.801 -13.195 3.297 1 90.62 93 GLU A N 1
ATOM 768 C CA . GLU A 1 93 ? -3.986 -13.211 1.849 1 90.62 93 GLU A CA 1
ATOM 769 C C . GLU A 1 93 ? -3.002 -14.164 1.177 1 90.62 93 GLU A C 1
ATOM 771 O O . GLU A 1 93 ? -2.004 -14.562 1.78 1 90.62 93 GLU A O 1
ATOM 776 N N . ALA A 1 94 ? -3.396 -14.57 -0.016 1 93.69 94 ALA A N 1
ATOM 777 C CA . ALA A 1 94 ? -2.531 -15.391 -0.859 1 93.69 94 ALA A CA 1
ATOM 778 C C . ALA A 1 94 ? -1.856 -14.547 -1.938 1 93.69 94 ALA A C 1
ATOM 780 O O . ALA A 1 94 ? -2.506 -13.727 -2.59 1 93.69 94 ALA A O 1
ATOM 781 N N . VAL A 1 95 ? -0.532 -14.758 -2.082 1 94.19 95 VAL A N 1
ATOM 782 C CA . VAL A 1 95 ? 0.181 -14.125 -3.189 1 94.19 95 VAL A CA 1
ATOM 783 C C . VAL A 1 95 ? 1.061 -15.164 -3.889 1 94.19 95 VAL A C 1
ATOM 785 O O . VAL A 1 95 ? 1.587 -16.078 -3.248 1 94.19 95 VAL A O 1
ATOM 788 N N . PRO A 1 96 ? 1.171 -15.023 -5.203 1 95.88 96 PRO A N 1
ATOM 789 C CA . PRO A 1 96 ? 2.189 -15.867 -5.824 1 95.88 96 PRO A CA 1
ATOM 790 C C . PRO A 1 96 ? 3.592 -15.602 -5.281 1 95.88 96 PRO A C 1
ATOM 792 O O . PRO A 1 96 ? 3.939 -14.461 -4.992 1 95.88 96 PRO A O 1
ATOM 795 N N . ILE A 1 97 ? 4.398 -16.625 -5.137 1 96.31 97 ILE A N 1
ATOM 796 C CA . ILE A 1 97 ? 5.723 -16.469 -4.543 1 96.31 97 ILE A CA 1
ATOM 797 C C . ILE A 1 97 ? 6.59 -15.594 -5.441 1 96.31 97 ILE A C 1
ATOM 799 O O . ILE A 1 97 ? 7.633 -15.102 -5.008 1 96.31 97 ILE A O 1
ATOM 803 N N . SER A 1 98 ? 6.176 -15.453 -6.738 1 95.12 98 SER A N 1
ATOM 804 C CA . SER A 1 98 ? 6.906 -14.602 -7.668 1 95.12 98 SER A CA 1
ATOM 805 C C . SER A 1 98 ? 6.824 -13.133 -7.258 1 95.12 98 SER A C 1
ATOM 807 O O . SER A 1 98 ? 7.586 -12.297 -7.75 1 95.12 98 SER A O 1
ATOM 809 N N . LEU A 1 99 ? 5.871 -12.727 -6.406 1 93.81 99 LEU A N 1
ATOM 810 C CA . LEU A 1 99 ? 5.734 -11.352 -5.926 1 93.81 99 LEU A CA 1
ATOM 811 C C . LEU A 1 99 ? 6.684 -11.086 -4.762 1 93.81 99 LEU A C 1
ATOM 813 O O . LEU A 1 99 ? 6.898 -9.938 -4.383 1 93.81 99 LEU A O 1
ATOM 817 N N . LEU A 1 100 ? 7.25 -12.195 -4.191 1 93.62 100 LEU A N 1
ATOM 818 C CA . LEU A 1 100 ? 8.109 -12.055 -3.02 1 93.62 100 LEU A CA 1
ATOM 819 C C . LEU A 1 100 ? 9.539 -11.719 -3.43 1 93.62 100 LEU A C 1
ATOM 821 O O . LEU A 1 100 ? 10.102 -12.359 -4.316 1 93.62 100 LEU A O 1
ATOM 825 N N . GLY A 1 101 ? 10.078 -10.695 -2.811 1 92.62 101 GLY A N 1
ATOM 826 C CA . GLY A 1 101 ? 11.445 -10.273 -3.061 1 92.62 101 GLY A CA 1
ATOM 827 C C . GLY A 1 101 ? 12.43 -10.805 -2.031 1 92.62 101 GLY A C 1
ATOM 828 O O . GLY A 1 101 ? 12.391 -11.984 -1.677 1 92.62 101 GLY A O 1
ATOM 829 N N . GLU A 1 102 ? 13.328 -9.953 -1.686 1 91.75 102 GLU A N 1
ATOM 830 C CA . GLU A 1 102 ? 14.383 -10.328 -0.75 1 91.75 102 GLU A CA 1
ATOM 831 C C . GLU A 1 102 ? 13.828 -10.555 0.652 1 91.75 102 GLU A C 1
ATOM 833 O O . GLU A 1 102 ? 12.945 -9.82 1.101 1 91.75 102 GLU A O 1
ATOM 838 N N . GLN A 1 103 ? 14.32 -11.641 1.243 1 91.88 103 GLN A N 1
ATOM 839 C CA . GLN A 1 103 ? 13.977 -11.867 2.643 1 91.88 103 GLN A CA 1
ATOM 840 C C . GLN A 1 103 ? 14.547 -10.766 3.535 1 91.88 103 GLN A C 1
ATOM 842 O O . GLN A 1 103 ? 15.703 -10.367 3.375 1 91.88 103 GLN A O 1
ATOM 847 N N . LEU A 1 104 ? 13.641 -10.25 4.305 1 87.25 104 LEU A N 1
ATOM 848 C CA . LEU A 1 104 ? 14.109 -9.219 5.23 1 87.25 104 LEU A CA 1
ATOM 849 C C . LEU A 1 104 ? 14.602 -9.844 6.531 1 87.25 104 LEU A C 1
ATOM 851 O O . LEU A 1 104 ? 14.062 -10.852 6.988 1 87.25 104 LEU A O 1
ATOM 855 N N . SER A 1 105 ? 15.969 -9.586 6.926 1 76.75 105 SER A N 1
ATOM 856 C CA . SER A 1 105 ? 16.594 -10.109 8.141 1 76.75 105 SER A CA 1
ATOM 857 C C . SER A 1 105 ? 15.812 -9.688 9.383 1 76.75 105 SER A C 1
ATOM 859 O O . SER A 1 105 ? 15.195 -8.625 9.406 1 76.75 105 SER A O 1
ATOM 861 N N . ARG A 1 106 ? 15.406 -10.688 10.242 1 59.78 106 ARG A N 1
ATOM 862 C CA . ARG A 1 106 ? 14.883 -10.281 11.539 1 59.78 106 ARG A CA 1
ATOM 863 C C . ARG A 1 106 ? 15.883 -9.398 12.289 1 59.78 106 ARG A C 1
ATOM 865 O O . ARG A 1 106 ? 17.031 -9.781 12.461 1 59.78 106 ARG A O 1
ATOM 872 N N . GLU A 1 107 ? 16 -8.094 12 1 44.84 107 GLU A N 1
ATOM 873 C CA . GLU A 1 107 ? 16.812 -7.473 13.039 1 44.84 107 GLU A CA 1
ATOM 874 C C . GLU A 1 107 ? 16.344 -7.883 14.43 1 44.84 107 GLU A C 1
ATOM 876 O O . GLU A 1 107 ? 15.266 -7.477 14.867 1 44.84 107 GLU A O 1
ATOM 881 N N . GLY A 1 108 ? 16 -9.07 14.836 1 32.44 108 GLY A N 1
ATOM 882 C CA . GLY A 1 108 ? 16.312 -9.125 16.25 1 32.44 108 GLY A CA 1
ATOM 883 C C . GLY A 1 108 ? 17.781 -8.867 16.547 1 32.44 108 GLY A C 1
ATOM 884 O O . GLY A 1 108 ? 18.641 -9.023 15.672 1 32.44 108 GLY A O 1
ATOM 885 N N . MET B 1 1 ? -6.051 -26.297 -28.922 1 42.38 1 MET B N 1
ATOM 886 C CA . MET B 1 1 ? -5.191 -27.031 -27.984 1 42.38 1 MET B CA 1
ATOM 887 C C . MET B 1 1 ? -5.52 -26.656 -26.547 1 42.38 1 MET B C 1
ATOM 889 O O . MET B 1 1 ? -5.926 -25.531 -26.266 1 42.38 1 MET B O 1
ATOM 893 N N . GLU B 1 2 ? -5.816 -27.516 -25.719 1 50.75 2 GLU B N 1
ATOM 894 C CA . GLU B 1 2 ? -6.254 -27.266 -24.344 1 50.75 2 GLU B CA 1
ATOM 895 C C . GLU B 1 2 ? -5.238 -26.406 -23.594 1 50.75 2 GLU B C 1
ATOM 897 O O . GLU B 1 2 ? -4.031 -26.641 -23.688 1 50.75 2 GLU B O 1
ATOM 902 N N . GLU B 1 3 ? -5.496 -25.188 -23.25 1 68.5 3 GLU B N 1
ATOM 903 C CA . GLU B 1 3 ? -4.582 -24.281 -22.547 1 68.5 3 GLU B CA 1
ATOM 904 C C . GLU B 1 3 ? -3.928 -24.969 -21.359 1 68.5 3 GLU B C 1
ATOM 906 O O . GLU B 1 3 ? -4.617 -25.453 -20.453 1 68.5 3 GLU B O 1
ATOM 911 N N . LYS B 1 4 ? -2.643 -25.672 -21.547 1 84.62 4 LYS B N 1
ATOM 912 C CA . LYS B 1 4 ? -1.844 -26.281 -20.5 1 84.62 4 LYS B CA 1
ATOM 913 C C . LYS B 1 4 ? -1.775 -25.391 -19.266 1 84.62 4 LYS B C 1
ATOM 915 O O . LYS B 1 4 ? -1.646 -24.156 -19.391 1 84.62 4 LYS B O 1
ATOM 920 N N . ARG B 1 5 ? -2.018 -26.094 -18.141 1 93.19 5 ARG B N 1
ATOM 921 C CA . ARG B 1 5 ? -1.798 -25.391 -16.891 1 93.19 5 ARG B CA 1
ATOM 922 C C . ARG B 1 5 ? -0.324 -25.047 -16.703 1 93.19 5 ARG B C 1
ATOM 924 O O . ARG B 1 5 ? 0.552 -25.766 -17.188 1 93.19 5 ARG B O 1
ATOM 931 N N . TYR B 1 6 ? -0.071 -23.922 -16.094 1 95.38 6 TYR B N 1
ATOM 932 C CA . TYR B 1 6 ? 1.304 -23.5 -15.859 1 95.38 6 TYR B CA 1
ATOM 933 C C . TYR B 1 6 ? 2.105 -24.578 -15.156 1 95.38 6 TYR B C 1
ATOM 935 O O . TYR B 1 6 ? 3.295 -24.766 -15.43 1 95.38 6 TYR B O 1
ATOM 943 N N . SER B 1 7 ? 1.449 -25.391 -14.344 1 93.12 7 SER B N 1
ATOM 944 C CA . SER B 1 7 ? 2.098 -26.438 -13.562 1 93.12 7 SER B CA 1
ATOM 945 C C . SER B 1 7 ? 2.584 -27.562 -14.453 1 93.12 7 SER B C 1
ATOM 947 O O . SER B 1 7 ? 3.422 -28.375 -14.039 1 93.12 7 SER B O 1
ATOM 949 N N . GLU B 1 8 ? 2.08 -27.703 -15.688 1 95.5 8 GLU B N 1
ATOM 950 C CA . GLU B 1 8 ? 2.412 -28.781 -16.609 1 95.5 8 GLU B CA 1
ATOM 951 C C . GLU B 1 8 ? 3.434 -28.312 -17.656 1 95.5 8 GLU B C 1
ATOM 953 O O . GLU B 1 8 ? 3.891 -29.109 -18.484 1 95.5 8 GLU B O 1
ATOM 958 N N . MET B 1 9 ? 3.803 -27.094 -17.609 1 96.19 9 MET B N 1
ATOM 959 C CA . MET B 1 9 ? 4.711 -26.531 -18.594 1 96.19 9 MET B CA 1
ATOM 960 C C . MET B 1 9 ? 6.164 -26.703 -18.172 1 96.19 9 MET B C 1
ATOM 962 O O . MET B 1 9 ? 6.473 -26.656 -16.969 1 96.19 9 MET B O 1
ATOM 966 N N . THR B 1 10 ? 7.031 -26.906 -19.188 1 96.06 10 THR B N 1
ATOM 967 C CA . THR B 1 10 ? 8.469 -26.875 -18.938 1 96.06 10 THR B CA 1
ATOM 968 C C . THR B 1 10 ? 8.953 -25.438 -18.719 1 96.06 10 THR B C 1
ATOM 970 O O . THR B 1 10 ? 8.219 -24.484 -18.969 1 96.06 10 THR B O 1
ATOM 973 N N . GLU B 1 11 ? 10.125 -25.312 -18.203 1 96.56 11 GLU B N 1
ATOM 974 C CA . GLU B 1 11 ? 10.711 -23.984 -18.031 1 96.56 11 GLU B CA 1
ATOM 975 C C . GLU B 1 11 ? 10.695 -23.203 -19.344 1 96.56 11 GLU B C 1
ATOM 977 O O . GLU B 1 11 ? 10.375 -22 -19.359 1 96.56 11 GLU B O 1
ATOM 982 N N . PHE B 1 12 ? 11.047 -23.859 -20.406 1 96.94 12 PHE B N 1
ATOM 983 C CA . PHE B 1 12 ? 11.078 -23.203 -21.719 1 96.94 12 PHE B CA 1
ATOM 984 C C . PHE B 1 12 ? 9.68 -22.734 -22.109 1 96.94 12 PHE B C 1
ATOM 986 O O . PHE B 1 12 ? 9.508 -21.594 -22.547 1 96.94 12 PHE B O 1
ATOM 993 N N . GLU B 1 13 ? 8.688 -23.609 -21.922 1 97.06 13 GLU B N 1
ATOM 994 C CA . GLU B 1 13 ? 7.309 -23.266 -22.234 1 97.06 13 GLU B CA 1
ATOM 995 C C . GLU B 1 13 ? 6.832 -22.094 -21.391 1 97.06 13 GLU B C 1
ATOM 997 O O . GLU B 1 13 ? 6.141 -21.203 -21.891 1 97.06 13 GLU B O 1
ATOM 1002 N N . LEU B 1 14 ? 7.203 -22.062 -20.141 1 97.5 14 LEU B N 1
ATOM 1003 C CA . LEU B 1 14 ? 6.836 -20.984 -19.234 1 97.5 14 LEU B CA 1
ATOM 1004 C C . LEU B 1 14 ? 7.461 -19.672 -19.688 1 97.5 14 LEU B C 1
ATOM 1006 O O . LEU B 1 14 ? 6.781 -18.641 -19.75 1 97.5 14 LEU B O 1
ATOM 1010 N N . GLN B 1 15 ? 8.695 -19.625 -20.047 1 97.62 15 GLN B N 1
ATOM 1011 C CA . GLN B 1 15 ? 9.383 -18.422 -20.484 1 97.62 15 GLN B CA 1
ATOM 1012 C C . GLN B 1 15 ? 8.758 -17.859 -21.75 1 97.62 15 GLN B C 1
ATOM 1014 O O . GLN B 1 15 ? 8.617 -16.641 -21.891 1 97.62 15 GLN B O 1
ATOM 1019 N N . THR B 1 16 ? 8.414 -18.766 -22.672 1 97.62 16 THR B N 1
ATOM 1020 C CA . THR B 1 16 ? 7.754 -18.344 -23.891 1 97.62 16 THR B CA 1
ATOM 1021 C C . THR B 1 16 ? 6.402 -17.703 -23.594 1 97.62 16 THR B C 1
ATOM 1023 O O . THR B 1 16 ? 6.078 -16.641 -24.141 1 97.62 16 THR B O 1
ATOM 1026 N N . GLU B 1 17 ? 5.676 -18.375 -22.719 1 96.62 17 GLU B N 1
ATOM 1027 C CA . GLU B 1 17 ? 4.379 -17.828 -22.312 1 96.62 17 GLU B CA 1
ATOM 1028 C C . GLU B 1 17 ? 4.523 -16.469 -21.656 1 96.62 17 GLU B C 1
ATOM 1030 O O . GLU B 1 17 ? 3.756 -15.547 -21.953 1 96.62 17 GLU B O 1
ATOM 1035 N N . ILE B 1 18 ? 5.445 -16.25 -20.766 1 97.62 18 ILE B N 1
ATOM 1036 C CA . ILE B 1 18 ? 5.688 -15 -20.062 1 97.62 18 ILE B CA 1
ATOM 1037 C C . ILE B 1 18 ? 6.031 -13.898 -21.062 1 97.62 18 ILE B C 1
ATOM 1039 O O . ILE B 1 18 ? 5.543 -12.773 -20.953 1 97.62 18 ILE B O 1
ATOM 1043 N N . SER B 1 19 ? 6.836 -14.227 -22.047 1 97.69 19 SER B N 1
ATOM 1044 C CA . SER B 1 19 ? 7.18 -13.273 -23.094 1 97.69 19 SER B CA 1
ATOM 1045 C C . SER B 1 19 ? 5.941 -12.828 -23.875 1 97.69 19 SER B C 1
ATOM 1047 O O . SER B 1 19 ? 5.762 -11.641 -24.125 1 97.69 19 SER B O 1
ATOM 1049 N N . ARG B 1 20 ? 5.152 -13.828 -24.188 1 97.56 20 ARG B N 1
ATOM 1050 C CA . ARG B 1 20 ? 3.914 -13.547 -24.906 1 97.56 20 ARG B CA 1
ATOM 1051 C C . ARG B 1 20 ? 3.004 -12.633 -24.094 1 97.56 20 ARG B C 1
ATOM 1053 O O . ARG B 1 20 ? 2.48 -11.641 -24.609 1 97.56 20 ARG B O 1
ATOM 1060 N N . LEU B 1 21 ? 2.836 -12.984 -22.859 1 97.56 21 LEU B N 1
ATOM 1061 C CA . LEU B 1 21 ? 1.987 -12.195 -21.969 1 97.56 21 LEU B CA 1
ATOM 1062 C C . LEU B 1 21 ? 2.545 -10.789 -21.781 1 97.56 21 LEU B C 1
ATOM 1064 O O . LEU B 1 21 ? 1.786 -9.82 -21.719 1 97.56 21 LEU B O 1
ATOM 1068 N N . ASN B 1 22 ? 3.848 -10.695 -21.672 1 97.56 22 ASN B N 1
ATOM 1069 C CA . ASN B 1 22 ? 4.488 -9.391 -21.531 1 97.56 22 ASN B CA 1
ATOM 1070 C C . ASN B 1 22 ? 4.199 -8.508 -22.75 1 97.56 22 ASN B C 1
ATOM 1072 O O . ASN B 1 22 ? 3.893 -7.32 -22.594 1 97.56 22 ASN B O 1
ATOM 1076 N N . ASP B 1 23 ? 4.242 -9.047 -23.906 1 97.94 23 ASP B N 1
ATOM 1077 C CA . ASP B 1 23 ? 3.934 -8.305 -25.125 1 97.94 23 ASP B CA 1
ATOM 1078 C C . ASP B 1 23 ? 2.488 -7.82 -25.125 1 97.94 23 ASP B C 1
ATOM 1080 O O . ASP B 1 23 ? 2.215 -6.672 -25.484 1 97.94 23 ASP B O 1
ATOM 1084 N N . LYS B 1 24 ? 1.647 -8.648 -24.719 1 97.75 24 LYS B N 1
ATOM 1085 C CA . LYS B 1 24 ? 0.236 -8.281 -24.656 1 97.75 24 LYS B CA 1
ATOM 1086 C C . LYS B 1 24 ? -0.002 -7.195 -23.609 1 97.75 24 LYS B C 1
ATOM 1088 O O . LYS B 1 24 ? -0.795 -6.277 -23.828 1 97.75 24 LYS B O 1
ATOM 1093 N N . ALA B 1 25 ? 0.688 -7.281 -22.453 1 96.94 25 ALA B N 1
ATOM 1094 C CA . ALA B 1 25 ? 0.553 -6.285 -21.391 1 96.94 25 ALA B CA 1
ATOM 1095 C C . ALA B 1 25 ? 1.021 -4.914 -21.859 1 96.94 25 ALA B C 1
ATOM 1097 O O . ALA B 1 25 ? 0.356 -3.904 -21.609 1 96.94 25 ALA B O 1
ATOM 1098 N N . LYS B 1 26 ? 2.121 -4.93 -22.547 1 97.38 26 LYS B N 1
ATOM 1099 C CA . LYS B 1 26 ? 2.67 -3.68 -23.078 1 97.38 26 LYS B CA 1
ATOM 1100 C C . LYS B 1 26 ? 1.714 -3.037 -24.078 1 97.38 26 LYS B C 1
ATOM 1102 O O . LYS B 1 26 ? 1.489 -1.826 -24.031 1 97.38 26 LYS B O 1
ATOM 1107 N N . LYS B 1 27 ? 1.198 -3.812 -24.922 1 97.25 27 LYS B N 1
ATOM 1108 C CA . LYS B 1 27 ? 0.241 -3.303 -25.906 1 97.25 27 LYS B CA 1
ATOM 1109 C C . LYS B 1 27 ? -1.002 -2.744 -25.219 1 97.25 27 LYS B C 1
ATOM 1111 O O . LYS B 1 27 ? -1.479 -1.662 -25.578 1 97.25 27 LYS B O 1
ATOM 1116 N N . ALA B 1 28 ? -1.518 -3.486 -24.297 1 97.06 28 ALA B N 1
ATOM 1117 C CA . ALA B 1 28 ? -2.684 -3.029 -23.547 1 97.06 28 ALA B CA 1
ATOM 1118 C C . ALA B 1 28 ? -2.406 -1.696 -22.859 1 97.06 28 ALA B C 1
ATOM 1120 O O . ALA B 1 28 ? -3.262 -0.809 -22.844 1 97.06 28 ALA B O 1
ATOM 1121 N N . GLU B 1 29 ? -1.159 -1.636 -22.359 1 93.5 29 GLU B N 1
ATOM 1122 C CA . GLU B 1 29 ? -0.764 -0.4 -21.688 1 93.5 29 GLU B CA 1
ATOM 1123 C C . GLU B 1 29 ? -0.717 0.768 -22.672 1 93.5 29 GLU B C 1
ATOM 1125 O O . GLU B 1 29 ? -1.229 1.851 -22.375 1 93.5 29 GLU B O 1
ATOM 1130 N N . GLN B 1 30 ? -0.196 0.523 -23.844 1 96.12 30 GLN B N 1
ATOM 1131 C CA . GLN B 1 30 ? -0.082 1.541 -24.891 1 96.12 30 GLN B CA 1
ATOM 1132 C C . GLN B 1 30 ? -1.458 2.014 -25.344 1 96.12 30 GLN B C 1
ATOM 1134 O O . GLN B 1 30 ? -1.646 3.195 -25.656 1 96.12 30 GLN B O 1
ATOM 1139 N N . LEU B 1 31 ? -2.324 1.171 -25.344 1 95.88 31 LEU B N 1
ATOM 1140 C CA . LEU B 1 31 ? -3.67 1.453 -25.828 1 95.88 31 LEU B CA 1
ATOM 1141 C C . LEU B 1 31 ? -4.559 1.969 -24.703 1 95.88 31 LEU B C 1
ATOM 1143 O O . LEU B 1 31 ? -5.742 2.246 -24.922 1 95.88 31 LEU B O 1
ATOM 1147 N N . GLY B 1 32 ? -4.074 2.018 -23.484 1 92.44 32 GLY B N 1
ATOM 1148 C CA . GLY B 1 32 ? -4.812 2.527 -22.344 1 92.44 32 GLY B CA 1
ATOM 1149 C C . GLY B 1 32 ? -5.84 1.547 -21.812 1 92.44 32 GLY B C 1
ATOM 1150 O O . GLY B 1 32 ? -6.828 1.949 -21.188 1 92.44 32 GLY B O 1
ATOM 1151 N N . GLN B 1 33 ? -5.805 0.294 -22.109 1 95 33 GLN B N 1
ATOM 1152 C CA . GLN B 1 33 ? -6.68 -0.758 -21.609 1 95 33 GLN B CA 1
ATOM 1153 C C . GLN B 1 33 ? -6.188 -1.288 -20.266 1 95 33 GLN B C 1
ATOM 1155 O O . GLN B 1 33 ? -5.551 -2.344 -20.203 1 95 33 GLN B O 1
ATOM 1160 N N . MET B 1 34 ? -6.52 -0.667 -19.25 1 89.38 34 MET B N 1
ATOM 1161 C CA . MET B 1 34 ? -5.973 -0.934 -17.922 1 89.38 34 MET B CA 1
ATOM 1162 C C . MET B 1 34 ? -6.453 -2.283 -17.391 1 89.38 34 MET B C 1
ATOM 1164 O O . MET B 1 34 ? -5.707 -2.988 -16.719 1 89.38 34 MET B O 1
ATOM 1168 N N . ASN B 1 35 ? -7.703 -2.627 -17.641 1 90.81 35 ASN B N 1
ATOM 1169 C CA . ASN B 1 35 ? -8.234 -3.91 -17.188 1 90.81 35 ASN B CA 1
ATOM 1170 C C . ASN B 1 35 ? -7.504 -5.078 -17.844 1 90.81 35 ASN B C 1
ATOM 1172 O O . ASN B 1 35 ? -7.117 -6.031 -17.172 1 90.81 35 ASN B O 1
ATOM 1176 N N . GLU B 1 36 ? -7.332 -4.879 -19.125 1 94.19 36 GLU B N 1
ATOM 1177 C CA . GLU B 1 36 ? -6.594 -5.922 -19.828 1 94.19 36 GLU B CA 1
ATOM 1178 C C . GLU B 1 36 ? -5.148 -5.996 -19.359 1 94.19 36 GLU B C 1
ATOM 1180 O O . GLU B 1 36 ? -4.594 -7.09 -19.203 1 94.19 36 GLU B O 1
ATOM 1185 N N . PHE B 1 37 ? -4.504 -4.91 -19.172 1 96.44 37 PHE B N 1
ATOM 1186 C CA . PHE B 1 37 ? -3.141 -4.871 -18.656 1 96.44 37 PHE B CA 1
ATOM 1187 C C . PHE B 1 37 ? -3.035 -5.645 -17.344 1 96.44 37 PHE B C 1
ATOM 1189 O O . PHE B 1 37 ? -2.158 -6.496 -17.188 1 96.44 37 PHE B O 1
ATOM 1196 N N . ALA B 1 38 ? -3.969 -5.355 -16.469 1 92.25 38 ALA B N 1
ATOM 1197 C CA . ALA B 1 38 ? -3.947 -6.004 -15.164 1 92.25 38 ALA B CA 1
ATOM 1198 C C . ALA B 1 38 ? -4.109 -7.516 -15.297 1 92.25 38 ALA B C 1
ATOM 1200 O O . ALA B 1 38 ? -3.461 -8.281 -14.586 1 92.25 38 ALA B O 1
ATOM 1201 N N . VAL B 1 39 ? -4.941 -7.918 -16.141 1 95.69 39 VAL B N 1
ATOM 1202 C CA . VAL B 1 39 ? -5.184 -9.336 -16.359 1 95.69 39 VAL B CA 1
ATOM 1203 C C . VAL B 1 39 ? -3.898 -10.016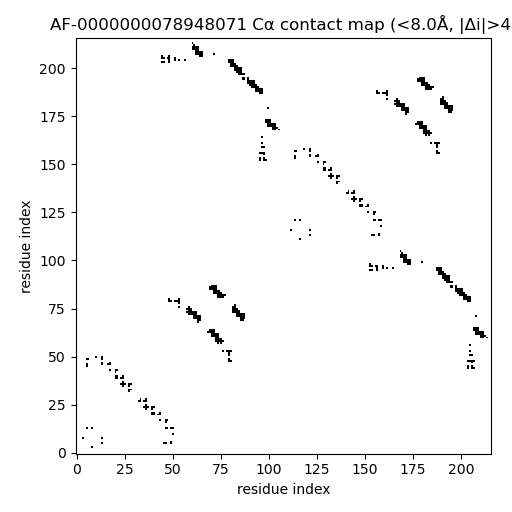 -16.828 1 95.69 39 VAL B C 1
ATOM 1205 O O . VAL B 1 39 ? -3.51 -11.062 -16.297 1 95.69 39 VAL B O 1
ATOM 1208 N N . TYR B 1 40 ? -3.203 -9.414 -17.812 1 97.06 40 TYR B N 1
ATOM 1209 C CA . TYR B 1 40 ? -1.987 -10.016 -18.344 1 97.06 40 TYR B CA 1
ATOM 1210 C C . TYR B 1 40 ? -0.876 -10.023 -17.297 1 97.06 40 TYR B C 1
ATOM 1212 O O . TYR B 1 40 ? -0.107 -10.984 -17.203 1 97.06 40 TYR B O 1
ATOM 1220 N N . GLU B 1 41 ? -0.797 -8.953 -16.578 1 94.75 41 GLU B N 1
ATOM 1221 C CA . GLU B 1 41 ? 0.187 -8.906 -15.5 1 94.75 41 GLU B CA 1
ATOM 1222 C C . GLU B 1 41 ? -0.041 -10.031 -14.5 1 94.75 41 GLU B C 1
ATOM 1224 O O . GLU B 1 41 ? 0.912 -10.672 -14.055 1 94.75 41 GLU B O 1
ATOM 1229 N N . ARG B 1 42 ? -1.288 -10.258 -14.148 1 93.5 42 ARG B N 1
ATOM 1230 C CA . ARG B 1 42 ? -1.615 -11.305 -13.188 1 93.5 42 ARG B CA 1
ATOM 1231 C C . ARG B 1 42 ? -1.251 -12.68 -13.734 1 93.5 42 ARG B C 1
ATOM 1233 O O . ARG B 1 42 ? -0.694 -13.508 -13.016 1 93.5 42 ARG B O 1
ATOM 1240 N N . LYS B 1 43 ? -1.503 -12.875 -14.969 1 96 43 LYS B N 1
ATOM 1241 C CA . LYS B 1 43 ? -1.148 -14.141 -15.602 1 96 43 LYS B CA 1
ATOM 1242 C C . LYS B 1 43 ? 0.365 -14.328 -15.648 1 96 43 LYS B C 1
ATOM 1244 O O . LYS B 1 43 ? 0.864 -15.438 -15.438 1 96 43 LYS B O 1
ATOM 1249 N N . MET B 1 44 ? 1.065 -13.258 -15.906 1 97.06 44 MET B N 1
ATOM 1250 C CA . MET B 1 44 ? 2.523 -13.32 -15.922 1 97.06 44 MET B CA 1
ATOM 1251 C C . MET B 1 44 ? 3.066 -13.711 -14.547 1 97.06 44 MET B C 1
ATOM 1253 O O . MET B 1 44 ? 3.977 -14.531 -14.445 1 97.06 44 MET B O 1
ATOM 1257 N N . LEU B 1 45 ? 2.516 -13.117 -13.555 1 94.38 45 LEU B N 1
ATOM 1258 C CA . LEU B 1 45 ? 2.949 -13.414 -12.195 1 94.38 45 LEU B CA 1
ATOM 1259 C C . LEU B 1 45 ? 2.699 -14.875 -11.852 1 94.38 45 LEU B C 1
ATOM 1261 O O . LEU B 1 45 ? 3.533 -15.523 -11.211 1 94.38 45 LEU B O 1
ATOM 1265 N N . MET B 1 46 ? 1.586 -15.375 -12.312 1 95.69 46 MET B N 1
ATOM 1266 C CA . MET B 1 46 ? 1.278 -16.781 -12.086 1 95.69 46 MET B CA 1
ATOM 1267 C C . MET B 1 46 ? 2.297 -17.688 -12.773 1 95.69 46 MET B C 1
ATOM 1269 O O . MET B 1 46 ? 2.811 -18.625 -12.172 1 95.69 46 MET B O 1
ATOM 1273 N N . ALA B 1 47 ? 2.578 -17.406 -13.969 1 97.19 47 ALA B N 1
ATOM 1274 C CA . ALA B 1 47 ? 3.547 -18.203 -14.719 1 97.19 47 ALA B CA 1
ATOM 1275 C C . ALA B 1 47 ? 4.93 -18.125 -14.078 1 97.19 47 ALA B C 1
ATOM 1277 O O . ALA B 1 47 ? 5.605 -19.156 -13.93 1 97.19 47 ALA B O 1
ATOM 1278 N N . LYS B 1 48 ? 5.375 -16.969 -13.711 1 97.44 48 LYS B N 1
ATOM 1279 C CA . LYS B 1 48 ? 6.68 -16.766 -13.086 1 97.44 48 LYS B CA 1
ATOM 1280 C C . LYS B 1 48 ? 6.793 -17.562 -11.789 1 97.44 48 LYS B C 1
ATOM 1282 O O . LYS B 1 48 ? 7.871 -18.062 -11.445 1 97.44 48 LYS B O 1
ATOM 1287 N N . ALA B 1 49 ? 5.684 -17.609 -11.055 1 97.25 49 ALA B N 1
ATOM 1288 C CA . ALA B 1 49 ? 5.695 -18.359 -9.789 1 97.25 49 ALA B CA 1
ATOM 1289 C C . ALA B 1 49 ? 6.125 -19.797 -10.008 1 97.25 49 ALA B C 1
ATOM 1291 O O . ALA B 1 49 ? 6.816 -20.375 -9.164 1 97.25 49 ALA B O 1
ATOM 1292 N N . TYR B 1 50 ? 5.812 -20.359 -11.164 1 97.31 50 TYR B N 1
ATOM 1293 C CA . TYR B 1 50 ? 6.109 -21.766 -11.406 1 97.31 50 TYR B CA 1
ATOM 1294 C C . TYR B 1 50 ? 7.551 -21.953 -11.852 1 97.31 50 TYR B C 1
ATOM 1296 O O . TYR B 1 50 ? 8.031 -23.094 -11.961 1 97.31 50 TYR B O 1
ATOM 1304 N N . LEU B 1 51 ? 8.242 -20.891 -12.117 1 97.25 51 LEU B N 1
ATOM 1305 C CA . LEU B 1 51 ? 9.672 -20.969 -12.406 1 97.25 51 LEU B CA 1
ATOM 1306 C C . LEU B 1 51 ? 10.484 -20.984 -11.117 1 97.25 51 LEU B C 1
ATOM 130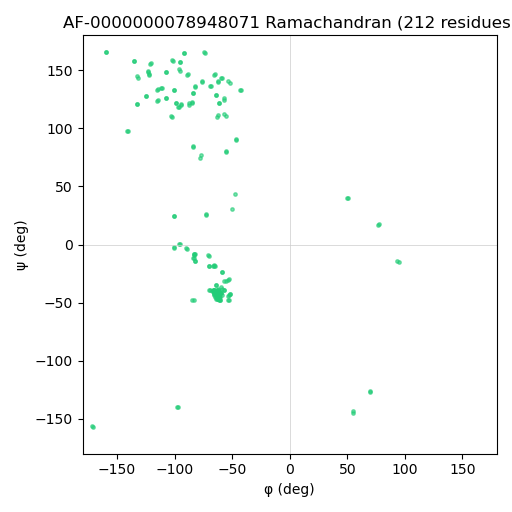8 O O . LEU B 1 51 ? 11.688 -21.25 -11.141 1 97.25 51 LEU B O 1
ATOM 1312 N N . LEU B 1 52 ? 9.812 -20.688 -10 1 96.81 52 LEU B N 1
ATOM 1313 C CA . LEU B 1 52 ? 10.5 -20.578 -8.727 1 96.81 52 LEU B CA 1
ATOM 1314 C C . LEU B 1 52 ? 10.305 -21.828 -7.879 1 96.81 52 LEU B C 1
ATOM 1316 O O . LEU B 1 52 ? 9.336 -22.562 -8.078 1 96.81 52 LEU B O 1
ATOM 1320 N N . ASP B 1 53 ? 11.219 -22.031 -6.938 1 96.75 53 ASP B N 1
ATOM 1321 C CA . ASP B 1 53 ? 11.133 -23.125 -5.973 1 96.75 53 ASP B CA 1
ATOM 1322 C C . ASP B 1 53 ? 10.5 -22.656 -4.664 1 96.75 53 ASP B C 1
ATOM 1324 O O . ASP B 1 53 ? 11.062 -21.797 -3.973 1 96.75 53 ASP B O 1
ATOM 1328 N N . PRO B 1 54 ? 9.352 -23.203 -4.25 1 96.44 54 PRO B N 1
ATOM 1329 C CA . PRO B 1 54 ? 8.719 -22.781 -3.002 1 96.44 54 PRO B CA 1
ATOM 1330 C C . PRO B 1 54 ? 9.609 -22.984 -1.783 1 96.44 54 PRO B C 1
ATOM 1332 O O . PRO B 1 54 ? 9.469 -22.297 -0.774 1 96.44 54 PRO B O 1
ATOM 1335 N N . ASN B 1 55 ? 10.594 -23.906 -1.839 1 96.06 55 ASN B N 1
ATOM 1336 C CA . ASN B 1 55 ? 11.461 -24.188 -0.703 1 96.06 55 ASN B CA 1
ATOM 1337 C C . ASN B 1 55 ? 12.414 -23.047 -0.418 1 96.06 55 ASN B C 1
ATOM 1339 O O . ASN B 1 55 ? 13.055 -23 0.632 1 96.06 55 ASN B O 1
ATOM 1343 N N . ASP B 1 56 ? 12.461 -22.109 -1.312 1 96.31 56 ASP B N 1
ATOM 1344 C CA . ASP B 1 56 ? 13.32 -20.938 -1.115 1 96.31 56 ASP B CA 1
ATOM 1345 C C . ASP B 1 56 ? 12.633 -19.906 -0.229 1 96.31 56 ASP B C 1
ATOM 1347 O O . ASP B 1 56 ? 13.25 -18.906 0.145 1 96.31 56 ASP B O 1
ATOM 1351 N N . PHE B 1 57 ? 11.414 -20.109 0.059 1 96.25 57 PHE B N 1
ATOM 1352 C CA . PHE B 1 57 ? 10.625 -19.203 0.871 1 96.25 57 PHE B CA 1
ATOM 1353 C C . PHE B 1 57 ? 10.219 -19.859 2.186 1 96.25 57 PHE B C 1
ATOM 1355 O O . PHE B 1 57 ? 9.648 -20.953 2.188 1 96.25 57 PHE B O 1
ATOM 1362 N N . LYS B 1 58 ? 10.375 -19.141 3.295 1 96 58 LYS B N 1
ATOM 1363 C CA . LYS B 1 58 ? 10.227 -19.766 4.605 1 96 58 LYS B CA 1
ATOM 1364 C C . LYS B 1 58 ? 9.031 -19.188 5.359 1 96 58 LYS B C 1
ATOM 1366 O O . LYS B 1 58 ? 8.922 -17.969 5.535 1 96 58 LYS B O 1
ATOM 1371 N N . PRO B 1 59 ? 8.094 -20.109 5.77 1 95.19 59 PRO B N 1
ATOM 1372 C CA . PRO B 1 59 ? 7.09 -19.625 6.715 1 95.19 59 PRO B CA 1
ATOM 1373 C C . PRO B 1 59 ? 7.703 -18.938 7.934 1 95.19 59 PRO B C 1
ATOM 1375 O O . PRO B 1 59 ? 8.711 -19.406 8.461 1 95.19 59 PRO B O 1
ATOM 1378 N N . GLY B 1 60 ? 7.109 -17.859 8.359 1 93 60 GLY B N 1
ATOM 1379 C CA . GLY B 1 60 ? 7.621 -17.125 9.5 1 93 60 GLY B CA 1
ATOM 1380 C C . GLY B 1 60 ? 8.539 -15.984 9.109 1 93 60 GLY B C 1
ATOM 1381 O O . GLY B 1 60 ? 8.828 -15.094 9.914 1 93 60 GLY B O 1
ATOM 1382 N N . ALA B 1 61 ? 8.992 -15.984 7.867 1 93.44 61 ALA B N 1
ATOM 1383 C CA . ALA B 1 61 ? 9.898 -14.945 7.395 1 93.44 61 ALA B CA 1
ATOM 1384 C C . ALA B 1 61 ? 9.133 -13.828 6.691 1 93.44 61 ALA B C 1
ATOM 1386 O O . ALA B 1 61 ? 7.996 -14.023 6.262 1 93.44 61 ALA B O 1
ATOM 1387 N N . THR B 1 62 ? 9.734 -12.672 6.637 1 92.38 62 THR B N 1
ATOM 1388 C CA . THR B 1 62 ? 9.18 -11.5 5.965 1 92.38 62 THR B CA 1
ATOM 1389 C C . THR B 1 62 ? 10.008 -11.148 4.727 1 92.38 6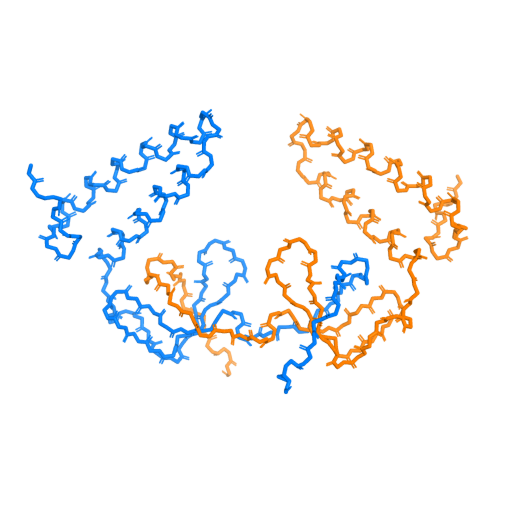2 THR B C 1
ATOM 1391 O O . THR B 1 62 ? 11.234 -11.18 4.762 1 92.38 62 THR B O 1
ATOM 1394 N N . TYR B 1 63 ? 9.258 -10.898 3.723 1 93.38 63 TYR B N 1
ATOM 1395 C CA . TYR B 1 63 ? 9.867 -10.586 2.436 1 93.38 63 TYR B CA 1
ATOM 1396 C C . TYR B 1 63 ? 9.391 -9.234 1.921 1 93.38 63 TYR B C 1
ATOM 1398 O O . TYR B 1 63 ? 8.289 -8.789 2.246 1 93.38 63 TYR B O 1
ATOM 1406 N N . LYS B 1 64 ? 10.242 -8.555 1.184 1 91 64 LYS B N 1
ATOM 1407 C CA . LYS B 1 64 ? 9.758 -7.422 0.4 1 91 64 LYS B CA 1
ATOM 1408 C C . LYS B 1 64 ? 8.742 -7.871 -0.646 1 91 64 LYS B C 1
ATOM 1410 O O . LYS B 1 64 ? 8.852 -8.977 -1.188 1 91 64 LYS B O 1
ATOM 1415 N N . LEU B 1 65 ? 7.75 -7.086 -0.802 1 89.31 65 LEU B N 1
ATOM 1416 C CA . LEU B 1 65 ? 6.734 -7.395 -1.803 1 89.31 65 LEU B CA 1
ATOM 1417 C C . LEU B 1 65 ? 6.922 -6.535 -3.049 1 89.31 65 LEU B C 1
ATOM 1419 O O . LEU B 1 65 ? 6.648 -5.332 -3.023 1 89.31 65 LEU B O 1
ATOM 1423 N N . GLY B 1 66 ? 7.32 -7.148 -4.066 1 77.06 66 GLY B N 1
ATOM 1424 C CA . GLY B 1 66 ? 7.535 -6.41 -5.301 1 77.06 66 GLY B CA 1
ATOM 1425 C C . GLY B 1 66 ? 8.469 -5.23 -5.141 1 77.06 66 GLY B C 1
ATOM 1426 O O . GLY B 1 66 ? 9.516 -5.344 -4.492 1 77.06 66 GLY B O 1
ATOM 1427 N N . ASN B 1 67 ? 8.18 -4.203 -5.859 1 67.69 67 ASN B N 1
ATOM 1428 C CA . ASN B 1 67 ? 9.039 -3.025 -5.895 1 67.69 67 ASN B CA 1
ATOM 1429 C C . ASN B 1 67 ? 8.57 -1.961 -4.906 1 67.69 67 ASN B C 1
ATOM 1431 O O . ASN B 1 67 ? 9.188 -0.899 -4.793 1 67.69 67 ASN B O 1
ATOM 1435 N N . ASP B 1 68 ? 7.52 -2.324 -4.238 1 66.62 68 ASP B N 1
ATOM 1436 C CA . ASP B 1 68 ? 6.977 -1.318 -3.328 1 66.62 68 ASP B CA 1
ATOM 1437 C C . ASP B 1 68 ? 7.574 -1.462 -1.931 1 66.62 68 ASP B C 1
ATOM 1439 O O . ASP B 1 68 ? 8.43 -2.316 -1.7 1 66.62 68 ASP B O 1
ATOM 1443 N N . GLU B 1 69 ? 7.457 -0.523 -1.068 1 72.12 69 GLU B N 1
ATOM 1444 C CA . GLU B 1 69 ? 7.895 -0.528 0.325 1 72.12 69 GLU B CA 1
ATOM 1445 C C . GLU B 1 69 ? 7.004 -1.428 1.179 1 72.12 69 GLU B C 1
ATOM 1447 O O . GLU B 1 69 ? 6.992 -1.313 2.406 1 72.12 69 GLU B O 1
ATOM 1452 N N . GLU B 1 70 ? 6.395 -2.422 0.436 1 80.06 70 GLU B N 1
ATOM 1453 C CA . GLU B 1 70 ? 5.527 -3.332 1.179 1 80.06 70 GLU B CA 1
ATOM 1454 C C . GLU B 1 70 ? 6.273 -4.602 1.581 1 80.06 70 GLU B C 1
ATOM 1456 O O . GLU B 1 70 ? 7.285 -4.949 0.972 1 80.06 70 GLU B O 1
ATOM 1461 N N . THR B 1 71 ? 5.832 -5.09 2.662 1 86.94 71 THR B N 1
ATOM 1462 C CA . THR B 1 71 ? 6.391 -6.352 3.129 1 86.94 71 THR B CA 1
ATOM 1463 C C . THR B 1 71 ? 5.305 -7.418 3.244 1 86.94 71 THR B C 1
ATOM 1465 O O . THR B 1 71 ? 4.113 -7.094 3.283 1 86.94 71 THR B O 1
ATOM 1468 N N . PHE B 1 72 ? 5.754 -8.633 3.168 1 91.5 72 PHE B N 1
ATOM 1469 C CA . PHE B 1 72 ? 4.855 -9.766 3.326 1 91.5 72 PHE B CA 1
ATOM 1470 C C . PHE B 1 72 ? 5.449 -10.797 4.285 1 91.5 72 PHE B C 1
ATOM 1472 O O . PHE B 1 72 ? 6.547 -11.305 4.055 1 91.5 72 PHE B O 1
ATOM 1479 N N . HIS B 1 73 ? 4.688 -11.055 5.367 1 90.5 73 HIS B N 1
ATOM 1480 C CA . HIS B 1 73 ? 5.047 -12.086 6.332 1 90.5 73 HIS B CA 1
ATOM 1481 C C . HIS B 1 73 ? 4.355 -13.406 6.008 1 90.5 73 HIS B C 1
ATOM 1483 O O . HIS B 1 73 ? 3.125 -13.484 6 1 90.5 73 HIS B O 1
ATOM 1489 N N . ILE B 1 74 ? 5.188 -14.414 5.781 1 94.75 74 ILE B N 1
ATOM 1490 C CA . ILE B 1 74 ? 4.621 -15.688 5.355 1 94.75 74 ILE B CA 1
ATOM 1491 C C . ILE B 1 74 ? 4.176 -16.5 6.574 1 94.75 74 ILE B C 1
ATOM 1493 O O . ILE B 1 74 ? 4.98 -16.781 7.461 1 94.75 74 ILE B O 1
ATOM 1497 N N . SER B 1 75 ? 2.875 -16.812 6.539 1 93.94 75 SER B N 1
ATOM 1498 C CA . SER B 1 75 ? 2.381 -17.766 7.535 1 93.94 75 SER B CA 1
ATOM 1499 C C . SER B 1 75 ? 2.623 -19.203 7.094 1 93.94 75 SER B C 1
ATOM 1501 O O . SER B 1 75 ? 3.131 -20.016 7.871 1 93.94 75 SER B O 1
ATOM 1503 N N . TYR B 1 76 ? 2.262 -19.469 5.875 1 96.88 76 TYR B N 1
ATOM 1504 C CA . TYR B 1 76 ? 2.537 -20.781 5.312 1 96.88 76 TYR B CA 1
ATOM 1505 C C . TYR B 1 76 ? 2.504 -20.75 3.791 1 96.88 76 TYR B C 1
ATOM 1507 O O . TYR B 1 76 ? 2.055 -19.766 3.199 1 96.88 76 TYR B O 1
ATOM 1515 N N . LEU B 1 77 ? 3.037 -21.828 3.195 1 97.12 77 LEU B N 1
ATOM 1516 C CA . LEU B 1 77 ? 3.012 -21.984 1.745 1 97.12 77 LEU B CA 1
ATOM 1517 C C . LEU B 1 77 ? 2.021 -23.062 1.329 1 97.12 77 LEU B C 1
ATOM 1519 O O . LEU B 1 77 ? 1.786 -24.016 2.076 1 97.12 77 LEU B O 1
ATOM 1523 N N . ASN B 1 78 ? 1.432 -22.906 0.178 1 95.81 78 ASN B N 1
ATOM 1524 C CA . ASN B 1 78 ? 0.597 -23.891 -0.504 1 95.81 78 ASN B CA 1
ATOM 1525 C C . ASN B 1 78 ? 0.833 -23.875 -2.012 1 95.81 78 ASN B C 1
ATOM 1527 O O . ASN B 1 78 ? 0.249 -23.062 -2.729 1 95.81 78 ASN B O 1
ATOM 1531 N N . GLY B 1 79 ? 1.633 -24.781 -2.357 1 94.44 79 GLY B N 1
ATOM 1532 C CA . GLY B 1 79 ? 2.062 -24.75 -3.746 1 94.44 79 GLY B CA 1
ATOM 1533 C C . GLY B 1 79 ? 2.973 -23.578 -4.059 1 94.44 79 GLY B C 1
ATOM 1534 O O . GLY B 1 79 ? 3.975 -23.359 -3.373 1 94.44 79 GLY B O 1
ATOM 1535 N N . ARG B 1 80 ? 2.572 -22.859 -5.062 1 96 80 ARG B N 1
ATOM 1536 C CA . ARG B 1 80 ? 3.396 -21.719 -5.449 1 96 80 ARG B CA 1
ATOM 1537 C C . ARG B 1 80 ? 2.82 -20.422 -4.906 1 96 80 ARG B C 1
ATOM 1539 O O . ARG B 1 80 ? 3.127 -19.328 -5.414 1 96 80 ARG B O 1
ATOM 1546 N N . PHE B 1 81 ? 2.115 -20.594 -3.896 1 96.75 81 PHE B N 1
ATOM 1547 C CA . PHE B 1 81 ? 1.526 -19.422 -3.252 1 96.75 81 PHE B CA 1
ATOM 1548 C C . PHE B 1 81 ? 1.958 -19.344 -1.793 1 96.75 81 PHE B C 1
ATOM 1550 O O . PHE B 1 81 ? 2.121 -20.359 -1.125 1 96.75 81 PHE B O 1
ATOM 1557 N N . ALA B 1 82 ? 2.102 -18.094 -1.342 1 96.19 82 ALA B N 1
ATOM 1558 C CA . ALA B 1 82 ? 2.338 -17.781 0.065 1 96.19 82 ALA B CA 1
ATOM 1559 C C . ALA B 1 82 ? 1.097 -17.156 0.707 1 96.19 82 ALA B C 1
ATOM 1561 O O . ALA B 1 82 ? 0.5 -16.234 0.155 1 96.19 82 ALA B O 1
ATOM 1562 N N . TRP B 1 83 ? 0.648 -17.719 1.788 1 95.81 83 TRP B N 1
ATOM 1563 C CA . TRP B 1 83 ? -0.409 -17.172 2.627 1 95.81 83 TRP B CA 1
ATOM 1564 C C . TRP B 1 83 ? 0.178 -16.438 3.83 1 95.81 83 TRP B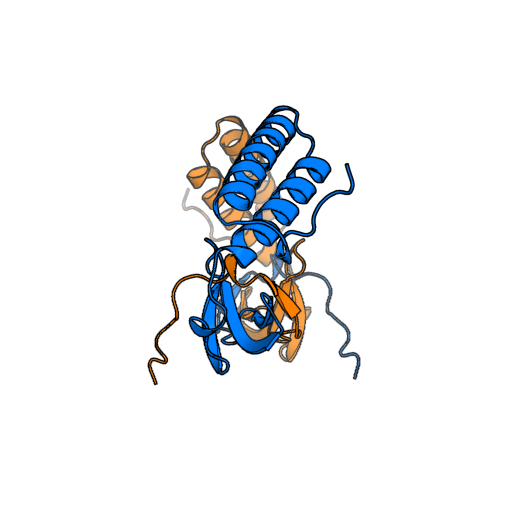 C 1
ATOM 1566 O O . TRP B 1 83 ? 1.043 -16.969 4.527 1 95.81 83 TRP B O 1
ATOM 1576 N N . GLY B 1 84 ? -0.188 -15.18 3.893 1 93.25 84 GLY B N 1
ATOM 1577 C CA . GLY B 1 84 ? 0.397 -14.398 4.969 1 93.25 84 GLY B CA 1
ATOM 1578 C C . GLY B 1 84 ? -0.223 -13.023 5.105 1 93.25 84 GLY B C 1
ATOM 1579 O O . GLY B 1 84 ? -1.393 -12.82 4.77 1 93.25 84 GLY B O 1
ATOM 1580 N N . TYR B 1 85 ? 0.576 -12.133 5.703 1 87.5 85 TYR B N 1
ATOM 1581 C CA . TYR B 1 85 ? 0.087 -10.805 6.039 1 87.5 85 TYR B CA 1
ATOM 1582 C C . TYR B 1 85 ? 0.979 -9.727 5.434 1 87.5 85 TYR B C 1
ATOM 1584 O O . TYR B 1 85 ? 2.203 -9.766 5.586 1 87.5 85 TYR B O 1
ATOM 1592 N N . ARG B 1 86 ? 0.323 -8.867 4.75 1 85 86 ARG B N 1
ATOM 1593 C CA . ARG B 1 86 ? 1.062 -7.719 4.234 1 85 86 ARG B CA 1
ATOM 1594 C C . ARG B 1 86 ? 1.34 -6.707 5.34 1 85 86 ARG B C 1
ATOM 1596 O O . ARG B 1 86 ? 0.481 -6.453 6.188 1 85 86 ARG B O 1
ATOM 1603 N N . ASN B 1 87 ? 2.504 -6.133 5.332 1 79.75 87 ASN B N 1
ATOM 1604 C CA . ASN B 1 87 ? 2.896 -5.027 6.203 1 79.75 87 ASN B CA 1
ATOM 1605 C C . ASN B 1 87 ? 2.566 -5.32 7.664 1 79.75 87 ASN B C 1
ATOM 1607 O O . ASN B 1 87 ? 1.978 -4.484 8.352 1 79.75 87 ASN B O 1
ATOM 1611 N N . GLU B 1 88 ? 2.803 -6.582 8.031 1 67.56 88 GLU B N 1
ATOM 1612 C CA . GLU B 1 88 ? 2.557 -6.941 9.43 1 67.56 88 GLU B CA 1
ATOM 1613 C C . GLU B 1 88 ? 3.268 -5.98 10.375 1 67.56 88 GLU B C 1
ATOM 1615 O O . GLU B 1 88 ? 2.771 -5.695 11.469 1 67.56 88 GLU B O 1
ATOM 1620 N N . GLU B 1 89 ? 4.543 -5.652 10 1 62.28 89 GLU B N 1
ATOM 1621 C CA . GLU B 1 89 ? 5.223 -4.738 10.906 1 62.28 89 GLU B CA 1
ATOM 1622 C C . GLU B 1 89 ? 4.738 -3.303 10.711 1 62.28 89 GLU B C 1
ATOM 1624 O O . GLU B 1 89 ? 5.289 -2.562 9.898 1 62.28 89 GLU B O 1
ATOM 1629 N N . ALA B 1 90 ? 3.678 -3.115 11.211 1 63.75 90 ALA B N 1
ATOM 1630 C CA . ALA B 1 90 ? 3.119 -1.769 11.133 1 63.75 90 ALA B CA 1
ATOM 1631 C C . ALA B 1 90 ? 3.998 -0.766 11.875 1 63.75 90 ALA B C 1
ATOM 1633 O O . ALA B 1 90 ? 4.469 -1.042 12.984 1 63.75 90 ALA B O 1
ATOM 1634 N N . LYS B 1 91 ? 4.637 0.08 11.156 1 74.38 91 LYS B N 1
ATOM 1635 C CA . LYS B 1 91 ? 5.43 1.161 11.734 1 74.38 91 LYS B CA 1
ATOM 1636 C C . LYS B 1 91 ? 4.551 2.354 12.102 1 74.38 91 LYS B C 1
ATOM 1638 O O . LYS B 1 91 ? 3.607 2.68 11.375 1 74.38 91 LYS B O 1
ATOM 1643 N N . LEU B 1 92 ? 4.91 2.844 13.359 1 85.75 92 LEU B N 1
ATOM 1644 C CA . LEU B 1 92 ? 4.258 4.086 13.766 1 85.75 92 LEU B CA 1
ATOM 1645 C C . LEU B 1 92 ? 4.602 5.219 12.797 1 85.75 92 LEU B C 1
ATOM 1647 O O . LEU B 1 92 ? 5.777 5.453 12.508 1 85.75 92 LEU B O 1
ATOM 1651 N N . GLU B 1 93 ? 3.584 5.777 12.234 1 90.75 93 GLU B N 1
ATOM 1652 C CA . GLU B 1 93 ? 3.807 6.887 11.305 1 90.75 93 GLU B CA 1
ATOM 1653 C C . GLU B 1 93 ? 2.828 8.031 11.57 1 90.75 93 GLU B C 1
ATOM 1655 O O . GLU B 1 93 ? 1.806 7.836 12.227 1 90.75 93 GLU B O 1
ATOM 1660 N N . ALA B 1 94 ? 3.256 9.188 11.117 1 93.75 94 ALA B N 1
ATOM 1661 C CA . ALA B 1 94 ? 2.402 10.367 11.172 1 93.75 94 ALA B CA 1
ATOM 1662 C C . ALA B 1 94 ? 1.771 10.648 9.812 1 93.75 94 ALA B C 1
ATOM 1664 O O . ALA B 1 94 ? 2.449 10.602 8.781 1 93.75 94 ALA B O 1
ATOM 1665 N N . VAL B 1 95 ? 0.428 10.906 9.828 1 94.38 95 VAL B N 1
ATOM 1666 C CA . VAL B 1 95 ? -0.243 11.344 8.609 1 94.38 95 VAL B CA 1
ATOM 1667 C C . VAL B 1 95 ? -1.114 12.562 8.914 1 94.38 95 VAL B C 1
ATOM 1669 O O . VAL B 1 95 ? -1.677 12.672 10 1 94.38 95 VAL B O 1
ATOM 1672 N N . PRO B 1 96 ? -1.153 13.477 7.941 1 95.94 96 PRO B N 1
ATOM 1673 C CA . PRO B 1 96 ? -2.164 14.516 8.148 1 95.94 96 PRO B CA 1
ATOM 1674 C C . PRO B 1 96 ? -3.578 13.953 8.258 1 95.94 96 PRO B C 1
ATOM 1676 O O . PRO B 1 96 ? -3.916 12.992 7.562 1 95.94 96 PRO B O 1
ATOM 1679 N N . ILE B 1 97 ? -4.414 14.516 9.102 1 96.5 97 ILE B N 1
ATOM 1680 C CA . ILE B 1 97 ? -5.75 13.977 9.328 1 96.5 97 ILE B CA 1
ATOM 1681 C C . ILE B 1 97 ? -6.578 14.102 8.047 1 96.5 97 ILE B C 1
ATOM 1683 O O . ILE B 1 97 ? -7.625 13.469 7.918 1 96.5 97 ILE B O 1
ATOM 1687 N N . SER B 1 98 ? -6.121 14.977 7.105 1 95.38 98 SER B N 1
ATOM 1688 C CA . SER B 1 98 ? -6.809 15.141 5.828 1 95.38 98 SER B CA 1
ATOM 1689 C C . SER B 1 98 ? -6.719 13.867 4.984 1 95.38 98 SER B C 1
ATOM 1691 O O . SER B 1 98 ? -7.453 13.711 4.008 1 95.38 98 SER B O 1
ATOM 1693 N N . LEU B 1 99 ? -5.797 12.953 5.266 1 94 99 LEU B N 1
ATOM 1694 C CA . LEU B 1 99 ? -5.652 11.695 4.543 1 94 99 LEU B CA 1
ATOM 1695 C C . LEU B 1 99 ? -6.633 10.648 5.066 1 94 99 LEU B C 1
ATOM 1697 O O . LEU B 1 99 ? -6.84 9.609 4.434 1 94 99 LEU B O 1
ATOM 1701 N N . LEU B 1 100 ? -7.227 10.938 6.254 1 93.75 100 LEU B N 1
ATOM 1702 C CA . LEU B 1 100 ? -8.117 9.969 6.883 1 93.75 100 LEU B CA 1
ATOM 1703 C C . LEU B 1 100 ? -9.531 10.07 6.309 1 93.75 100 LEU B C 1
ATOM 1705 O O . LEU B 1 100 ? -10.078 11.172 6.199 1 93.75 100 LEU B O 1
ATOM 1709 N N . GLY B 1 101 ? -10.07 8.945 5.922 1 92.94 101 GLY B N 1
ATOM 1710 C CA . GLY B 1 101 ? -11.422 8.875 5.398 1 92.94 101 GLY B CA 1
ATOM 1711 C C . GLY B 1 101 ? -12.453 8.461 6.438 1 92.94 101 GLY B C 1
ATOM 1712 O O . GLY B 1 101 ? -12.445 8.977 7.555 1 92.94 101 GLY B O 1
ATOM 1713 N N . GLU B 1 102 ? -13.344 7.652 5.996 1 92.06 102 GLU B N 1
ATOM 1714 C CA . GLU B 1 102 ? -14.43 7.207 6.859 1 92.06 102 GLU B CA 1
ATOM 1715 C C . GLU B 1 102 ? -13.914 6.285 7.965 1 92.06 102 GLU B C 1
ATOM 1717 O O . GLU B 1 102 ? -13.031 5.457 7.727 1 92.06 102 GLU B O 1
ATOM 1722 N N . GLN B 1 103 ? -14.438 6.543 9.164 1 92.06 103 GLN B N 1
ATOM 1723 C CA . GLN B 1 103 ? -14.141 5.629 10.258 1 92.06 103 GLN B CA 1
ATOM 1724 C C . GLN B 1 103 ? -14.719 4.242 9.992 1 92.06 103 GLN B C 1
ATOM 1726 O O . GLN B 1 103 ? -15.859 4.113 9.547 1 92.06 103 GLN B O 1
ATOM 1731 N N . LEU B 1 104 ? -13.828 3.305 10.133 1 87.31 104 LEU B N 1
ATOM 1732 C CA . LEU B 1 104 ? -14.297 1.937 9.953 1 87.31 104 LEU B CA 1
ATOM 1733 C C . LEU B 1 104 ? -14.836 1.364 11.258 1 87.31 104 LEU B C 1
ATOM 1735 O O . LEU B 1 104 ? -14.312 1.668 12.336 1 87.31 104 LEU B O 1
ATOM 1739 N N . SER B 1 105 ? -16.219 0.939 11.297 1 76.81 105 SER B N 1
ATOM 1740 C CA . SER B 1 105 ? -16.891 0.374 12.469 1 76.81 105 SER B CA 1
ATOM 1741 C C . SER B 1 105 ? -16.156 -0.861 12.977 1 76.81 105 SER B C 1
ATOM 1743 O O . SER B 1 105 ? -15.539 -1.589 12.195 1 76.81 105 SER B O 1
ATOM 1745 N N . ARG B 1 106 ? -15.758 -0.859 14.297 1 60.03 106 ARG B N 1
ATOM 1746 C CA . ARG B 1 106 ? -15.273 -2.119 14.852 1 60.03 106 ARG B CA 1
ATOM 1747 C C . ARG B 1 106 ? -16.312 -3.227 14.68 1 60.03 106 ARG B C 1
ATOM 1749 O O . ARG B 1 106 ? -17.453 -3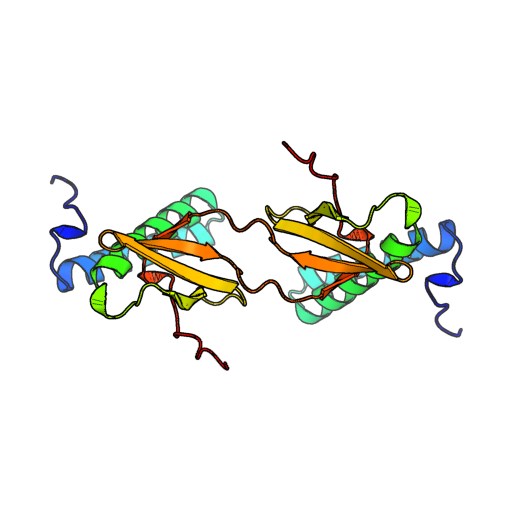.08 15.102 1 60.03 106 ARG B O 1
ATOM 1756 N N . GLU B 1 107 ? -16.453 -3.863 13.516 1 45.12 107 GLU B N 1
ATOM 1757 C CA . GLU B 1 107 ? -17.297 -5.039 13.711 1 45.12 107 GLU B CA 1
ATOM 1758 C C . GLU B 1 107 ? -16.812 -5.875 14.898 1 45.12 107 GLU B C 1
ATOM 1760 O O . GLU B 1 107 ? -17.266 -7 15.102 1 45.12 107 GLU B O 1
ATOM 1765 N N . GLY B 1 108 ? -16.203 -5.465 15.992 1 32.94 108 GLY B N 1
ATOM 1766 C CA . GLY B 1 108 ? -16.484 -6.5 16.984 1 32.94 108 GLY B CA 1
ATOM 1767 C C . GLY B 1 108 ? -17.969 -6.621 17.312 1 32.94 108 GLY B C 1
ATOM 1768 O O . GLY B 1 108 ? -18.734 -5.688 17.094 1 32.94 108 GLY B O 1
#

Secondary structure (DSSP, 8-state):
-----GGG--HHHHHHHHHHHHHHHHHHHHTT-HHHHHHHHHHHHHHHHTTS-GGGS-TT-EEEETTTTEEEEEEEEETTEEEEEET-S--EEEEEGGGEEEEEP---/-----GGGS-HHHHHHHHHHHHHHHHHHHHTT-HHHHHHHHHHHHHHHHTTS-GGGS-TT-EEEETTTTEEEEEEEEETTEEEEEET-S--EEEEEGGGEEEEEP---

Radius of gyration: 22.13 Å; Cα contacts (8 Å, |Δi|>4): 339; chains: 2; bounding box: 34×67×47 Å